Protein AF-A0A958P3H0-F1 (afdb_monomer)

pLDDT: mean 87.52, std 12.72, range [36.53, 98.62]

Structure (mmCIF, N/CA/C/O backbone):
data_AF-A0A958P3H0-F1
#
_entry.id   AF-A0A958P3H0-F1
#
loop_
_atom_site.group_PDB
_atom_site.id
_atom_site.type_symbol
_atom_site.label_atom_id
_atom_site.label_alt_id
_atom_site.label_comp_id
_atom_site.label_asym_id
_atom_site.label_entity_id
_atom_site.label_seq_id
_atom_site.pdbx_PDB_ins_code
_atom_site.Cartn_x
_atom_site.Cartn_y
_atom_site.Cartn_z
_atom_site.occupancy
_atom_site.B_iso_or_equiv
_atom_site.auth_seq_id
_atom_site.auth_comp_id
_atom_site.auth_asym_id
_atom_site.auth_atom_id
_atom_site.pdbx_PDB_model_num
ATOM 1 N N . MET A 1 1 ? 2.580 -14.001 -3.881 1.00 88.19 1 MET A N 1
ATOM 2 C CA . MET A 1 1 ? 1.870 -13.661 -2.630 1.00 88.19 1 MET A CA 1
ATOM 3 C C . MET A 1 1 ? 0.447 -13.291 -2.996 1.00 88.19 1 MET A C 1
ATOM 5 O O . MET A 1 1 ? 0.264 -12.502 -3.910 1.00 88.19 1 MET A O 1
ATOM 9 N N . LYS A 1 2 ? -0.550 -13.877 -2.349 1.00 92.50 2 LYS A N 1
ATOM 10 C CA . LYS A 1 2 ? -1.953 -13.501 -2.527 1.00 92.50 2 LYS A CA 1
ATOM 11 C C . LYS A 1 2 ? -2.566 -13.400 -1.139 1.00 92.50 2 LYS A C 1
ATOM 13 O O . LYS A 1 2 ? -2.136 -14.134 -0.253 1.00 92.50 2 LYS A O 1
ATOM 18 N N . ILE A 1 3 ? -3.479 -12.463 -0.930 1.00 94.12 3 ILE A N 1
ATOM 19 C CA . ILE A 1 3 ? -4.113 -12.241 0.371 1.00 94.12 3 ILE A CA 1
ATOM 20 C C . ILE A 1 3 ? -5.615 -12.440 0.249 1.00 94.12 3 ILE A C 1
ATOM 22 O O . ILE A 1 3 ? -6.183 -12.242 -0.826 1.00 94.12 3 ILE A O 1
ATOM 26 N N . LYS A 1 4 ? -6.258 -12.793 1.358 1.00 93.31 4 LYS A N 1
ATOM 27 C CA . LYS A 1 4 ? -7.717 -12.800 1.429 1.00 93.31 4 LYS A CA 1
ATOM 28 C C . LYS A 1 4 ? -8.236 -11.371 1.576 1.00 93.31 4 LYS A C 1
ATOM 30 O O . LYS A 1 4 ? -7.663 -10.564 2.305 1.00 93.31 4 LYS A O 1
ATOM 35 N N . ILE A 1 5 ? -9.350 -11.077 0.909 1.00 92.62 5 ILE A N 1
ATOM 36 C CA . ILE A 1 5 ? -10.039 -9.787 1.009 1.00 92.62 5 ILE A CA 1
ATOM 37 C C . ILE A 1 5 ? -11.342 -10.004 1.794 1.00 92.62 5 ILE A C 1
ATOM 39 O O . ILE A 1 5 ? -12.283 -10.581 1.244 1.00 92.62 5 ILE A O 1
ATOM 43 N N . PRO A 1 6 ? -11.423 -9.579 3.068 1.00 91.19 6 PRO A N 1
ATOM 44 C CA . PRO A 1 6 ? -12.653 -9.661 3.843 1.00 91.19 6 PRO A CA 1
ATOM 45 C C . PRO A 1 6 ? -13.666 -8.605 3.381 1.00 91.19 6 PRO A C 1
ATOM 47 O O . PRO A 1 6 ? -13.314 -7.603 2.744 1.00 91.19 6 PRO A O 1
ATOM 50 N N . SER A 1 7 ? -14.934 -8.795 3.747 1.00 89.50 7 SER A N 1
ATOM 51 C CA . SER A 1 7 ? -15.941 -7.744 3.616 1.00 89.50 7 SER A CA 1
ATOM 52 C C . SER A 1 7 ? -15.665 -6.599 4.598 1.00 89.50 7 SER A C 1
ATOM 54 O O . SER A 1 7 ? -15.203 -6.808 5.719 1.00 89.50 7 SER A O 1
ATOM 56 N N . GLN A 1 8 ? -15.935 -5.364 4.170 1.00 87.38 8 GLN A N 1
ATOM 57 C CA . GLN A 1 8 ? -15.683 -4.149 4.947 1.00 87.38 8 GLN A CA 1
ATOM 58 C C . GLN A 1 8 ? -16.513 -4.102 6.232 1.00 87.38 8 GLN A C 1
ATOM 60 O O . GLN A 1 8 ? -16.038 -3.651 7.272 1.00 87.38 8 GLN A O 1
ATOM 65 N N . LEU A 1 9 ? -17.762 -4.553 6.151 1.00 83.31 9 LEU A N 1
ATOM 66 C CA . LEU A 1 9 ? -18.613 -4.795 7.303 1.00 83.31 9 LEU A CA 1
ATOM 67 C C . LEU A 1 9 ? -18.812 -6.301 7.394 1.00 83.31 9 LEU A C 1
ATOM 69 O O . LEU A 1 9 ? -19.401 -6.877 6.487 1.00 83.31 9 LEU A O 1
ATOM 73 N N . ASN A 1 10 ? -18.309 -6.902 8.468 1.00 82.25 10 ASN A N 1
ATOM 74 C CA . ASN A 1 10 ? -18.421 -8.330 8.737 1.00 82.25 10 ASN A CA 1
ATOM 75 C C . ASN A 1 10 ? -18.654 -8.562 10.235 1.00 82.25 10 ASN A C 1
ATOM 77 O O . ASN A 1 10 ? -17.771 -9.029 10.956 1.00 82.25 10 ASN A O 1
ATOM 81 N N . LYS A 1 11 ? -19.807 -8.123 10.746 1.00 82.62 11 LYS A N 1
ATOM 82 C CA . LYS A 1 11 ? -20.091 -8.198 12.186 1.00 82.62 11 LYS A CA 1
ATOM 83 C C . LYS A 1 11 ? -20.889 -9.448 12.503 1.00 82.62 11 LYS A C 1
ATOM 85 O O . LYS A 1 11 ? -21.995 -9.606 11.991 1.00 82.62 11 LYS A O 1
ATOM 90 N N . LYS A 1 12 ? -20.357 -10.291 13.385 1.00 83.81 12 LYS A N 1
ATOM 91 C CA . LYS A 1 12 ? -21.112 -11.395 13.977 1.00 83.81 12 LYS A CA 1
ATOM 92 C C . LYS A 1 12 ? -22.315 -10.849 14.746 1.00 83.81 12 LYS A C 1
ATOM 94 O O . LYS A 1 12 ? -22.192 -9.866 15.477 1.00 83.81 12 LYS A O 1
ATOM 99 N N . ILE A 1 13 ? -23.472 -11.470 14.553 1.00 79.44 13 ILE A N 1
ATOM 100 C CA . ILE A 1 13 ? -24.689 -11.143 15.293 1.00 79.44 13 ILE A CA 1
ATOM 101 C C . ILE A 1 13 ? -24.653 -11.917 16.610 1.00 79.44 13 ILE A C 1
ATOM 103 O O . ILE A 1 13 ? -24.743 -13.143 16.623 1.00 79.44 13 ILE A O 1
ATOM 107 N N . GLU A 1 14 ? -24.500 -11.196 17.719 1.00 72.31 14 GLU A N 1
ATOM 108 C CA . GLU A 1 14 ? -24.526 -11.763 19.066 1.00 72.31 14 GLU A CA 1
ATOM 109 C C . GLU A 1 14 ? -25.813 -11.325 19.779 1.00 72.31 14 GLU A C 1
ATOM 111 O O . GLU A 1 14 ? -26.004 -10.150 20.085 1.00 72.31 14 GLU A O 1
ATOM 116 N N . GLY A 1 15 ? -26.716 -12.278 20.033 1.00 61.41 15 GLY A N 1
ATOM 117 C CA . GLY A 1 15 ? -27.966 -12.048 20.764 1.00 61.41 15 GLY A CA 1
ATOM 118 C C . GLY A 1 15 ? -29.163 -11.581 19.919 1.00 61.41 15 GLY A C 1
ATOM 119 O O . GLY A 1 15 ? -29.069 -11.324 18.721 1.00 61.41 15 GLY A O 1
ATOM 120 N N . LEU A 1 16 ? -30.324 -11.495 20.578 1.00 54.25 16 LEU A N 1
ATOM 121 C CA . LEU A 1 16 ? -31.636 -11.226 19.965 1.00 54.25 16 LEU A CA 1
ATOM 122 C C . LEU A 1 16 ? -31.850 -9.759 19.536 1.00 54.25 16 LEU A C 1
ATOM 124 O O . LEU A 1 16 ? -32.670 -9.501 18.659 1.00 54.25 16 LEU A O 1
ATOM 128 N N . SER A 1 17 ? -31.129 -8.794 20.120 1.00 50.97 17 SER A N 1
ATOM 129 C CA . SER A 1 17 ? -31.381 -7.359 19.895 1.00 50.97 17 SER A CA 1
ATOM 130 C C . SER A 1 17 ? -30.939 -6.871 18.513 1.00 50.97 17 SER A C 1
ATOM 132 O O . SER A 1 17 ? -31.675 -6.142 17.858 1.00 50.97 17 SER A O 1
ATOM 134 N N . ILE A 1 18 ? -29.775 -7.318 18.024 1.00 54.69 18 ILE A N 1
ATOM 135 C CA . ILE A 1 18 ? -29.293 -6.986 16.672 1.00 54.69 18 ILE A CA 1
ATOM 136 C C . ILE A 1 18 ? -30.165 -7.672 15.613 1.00 54.69 18 ILE A C 1
ATOM 138 O O . ILE A 1 18 ? -30.414 -7.093 14.558 1.00 54.69 18 ILE A O 1
ATOM 142 N N . GLN A 1 19 ? -30.671 -8.880 15.896 1.00 56.38 19 GLN A N 1
ATOM 143 C CA . GLN A 1 19 ? -31.666 -9.518 15.034 1.00 56.38 19 GLN A CA 1
ATOM 144 C C . GLN A 1 19 ? -32.928 -8.660 14.930 1.00 56.38 19 GLN A C 1
ATOM 146 O O . GLN A 1 19 ? -33.380 -8.432 13.815 1.00 56.38 19 GLN A O 1
ATOM 151 N N . GLN A 1 20 ? -33.465 -8.140 16.038 1.00 52.22 20 GLN A N 1
ATOM 152 C CA . GLN A 1 20 ? -34.644 -7.267 15.999 1.00 52.22 20 GLN A CA 1
ATOM 153 C C . GLN A 1 20 ? -34.385 -5.975 15.218 1.00 52.22 20 GLN A C 1
ATOM 155 O O . GLN A 1 20 ? -35.104 -5.720 14.261 1.00 52.22 20 GLN A O 1
ATOM 160 N N . ASP A 1 21 ? -33.317 -5.226 15.509 1.00 57.50 21 ASP A N 1
ATOM 161 C CA . ASP A 1 21 ? -33.043 -3.958 14.811 1.00 57.50 21 ASP A CA 1
ATOM 162 C C . ASP A 1 21 ? -32.780 -4.139 13.306 1.00 57.50 21 ASP A C 1
ATOM 164 O O . ASP A 1 21 ? -33.197 -3.313 12.490 1.00 57.50 21 ASP A O 1
ATOM 168 N N . VAL A 1 22 ? -32.086 -5.210 12.905 1.00 59.50 22 VAL A N 1
ATOM 169 C CA . VAL A 1 22 ? -31.771 -5.458 11.489 1.00 59.50 22 VAL A CA 1
ATOM 170 C C . VAL A 1 22 ? -32.975 -6.040 10.747 1.00 59.50 22 VAL A C 1
ATOM 172 O O . VAL A 1 22 ? -33.224 -5.646 9.610 1.00 59.50 22 VAL A O 1
ATOM 175 N N . ILE A 1 23 ? -33.742 -6.942 11.371 1.00 60.84 23 ILE A N 1
ATOM 176 C CA . ILE A 1 23 ? -34.920 -7.566 10.751 1.00 60.84 23 ILE A CA 1
ATOM 177 C C . ILE A 1 23 ? -36.088 -6.576 10.678 1.00 60.84 23 ILE A C 1
ATOM 179 O O . ILE A 1 23 ? -36.715 -6.485 9.624 1.00 60.84 23 ILE A O 1
ATOM 183 N N . GLU A 1 24 ? -36.361 -5.804 11.734 1.00 55.62 24 GLU A N 1
ATOM 184 C CA . GLU A 1 24 ? -37.460 -4.822 11.762 1.00 55.62 24 GLU A CA 1
ATOM 185 C C . GLU A 1 24 ? -37.255 -3.685 10.752 1.00 55.62 24 GLU A C 1
ATOM 187 O O . GLU A 1 24 ? -38.225 -3.184 10.187 1.00 55.62 24 GLU A O 1
ATOM 192 N N . ASN A 1 25 ? -35.999 -3.334 10.452 1.00 53.88 25 ASN A N 1
ATOM 193 C CA . ASN A 1 25 ? -35.656 -2.351 9.420 1.00 53.88 25 ASN A CA 1
ATOM 194 C C . ASN A 1 25 ? -35.371 -2.976 8.041 1.00 53.88 25 ASN A C 1
ATOM 196 O O . ASN A 1 25 ? -35.034 -2.259 7.094 1.00 53.88 25 ASN A O 1
ATOM 200 N N . SER A 1 26 ? -35.501 -4.299 7.900 1.00 58.56 26 SER A N 1
ATOM 201 C CA . SER A 1 26 ? -35.334 -4.982 6.616 1.00 58.56 26 SER A CA 1
ATOM 202 C C . SER A 1 26 ? -36.651 -5.029 5.841 1.00 58.56 26 SER A C 1
ATOM 204 O O . SER A 1 26 ? -37.715 -5.334 6.375 1.00 58.56 26 SER A O 1
ATOM 206 N N . THR A 1 27 ? -36.594 -4.751 4.541 1.00 56.75 27 THR A N 1
ATOM 207 C CA . THR A 1 27 ? -37.727 -4.952 3.630 1.00 56.75 27 THR A CA 1
ATOM 208 C C . THR A 1 27 ? -37.547 -6.274 2.890 1.00 56.75 27 THR A C 1
ATOM 210 O O . THR A 1 27 ? -36.540 -6.484 2.213 1.00 56.75 27 THR A O 1
ATOM 213 N N . LYS A 1 28 ? -38.531 -7.182 2.984 1.00 52.81 28 LYS A N 1
ATOM 214 C CA . LYS A 1 28 ? -38.620 -8.328 2.066 1.00 52.81 28 LYS A CA 1
ATOM 215 C C . LYS A 1 28 ? -38.892 -7.778 0.667 1.00 52.81 28 LYS A C 1
ATOM 217 O O . LYS A 1 28 ? -39.878 -7.079 0.458 1.00 52.81 28 LYS A O 1
ATOM 222 N N . GLY A 1 29 ? -37.968 -8.031 -0.257 1.00 51.25 29 GLY A N 1
ATOM 223 C CA . GLY A 1 29 ? -37.960 -7.427 -1.584 1.00 51.25 29 GLY A CA 1
ATOM 224 C C . GLY A 1 29 ? -39.157 -7.835 -2.440 1.00 51.25 29 GLY A C 1
ATOM 225 O O . GLY A 1 29 ? -39.087 -8.822 -3.163 1.00 51.25 29 GLY A O 1
ATOM 226 N N . GLU A 1 30 ? -40.214 -7.029 -2.425 1.00 43.84 30 GLU A N 1
ATOM 227 C CA . GLU A 1 30 ? -41.227 -7.005 -3.478 1.00 43.84 30 GLU A CA 1
ATOM 228 C C . GLU A 1 30 ? -41.027 -5.753 -4.345 1.00 43.84 30 GLU A C 1
ATOM 230 O O . GLU A 1 30 ? -41.330 -4.630 -3.955 1.00 43.84 30 GLU A O 1
ATOM 235 N N . SER A 1 31 ? -40.507 -5.954 -5.560 1.00 45.84 31 SER A N 1
ATOM 236 C CA . SER A 1 31 ? -40.596 -5.049 -6.727 1.00 45.84 31 SER A CA 1
ATOM 237 C C . SER A 1 31 ? -40.075 -3.598 -6.640 1.00 45.84 31 SER A C 1
ATOM 239 O O . SER A 1 31 ? -40.202 -2.856 -7.614 1.00 45.84 31 SER A O 1
ATOM 241 N N . ALA A 1 32 ? -39.436 -3.164 -5.553 1.00 51.09 32 ALA A N 1
ATOM 242 C CA . ALA A 1 32 ? -38.808 -1.841 -5.500 1.00 51.09 32 ALA A CA 1
ATOM 243 C C . ALA A 1 32 ? -37.433 -1.829 -6.199 1.00 51.09 32 ALA A C 1
ATOM 245 O O . ALA A 1 32 ? -36.699 -2.819 -6.172 1.00 51.09 32 ALA A O 1
ATOM 246 N N . LYS A 1 33 ? -37.049 -0.691 -6.806 1.00 59.09 33 LYS A N 1
ATOM 247 C CA . LYS A 1 33 ? -35.693 -0.457 -7.343 1.00 59.09 33 LYS A CA 1
ATOM 248 C C . LYS A 1 33 ? -34.656 -0.761 -6.255 1.00 59.09 33 LYS A C 1
ATOM 250 O O . LYS A 1 33 ? -34.434 0.055 -5.368 1.00 59.09 33 LYS A O 1
ATOM 255 N N . ILE A 1 34 ? -34.021 -1.930 -6.341 1.00 64.62 34 ILE A N 1
ATOM 256 C CA . ILE A 1 34 ? -32.967 -2.348 -5.409 1.00 64.62 34 ILE A CA 1
ATOM 257 C C . ILE A 1 34 ? -31.831 -1.317 -5.471 1.00 64.62 34 ILE A C 1
ATOM 259 O O . ILE A 1 34 ? -31.260 -1.112 -6.549 1.00 64.62 34 ILE A O 1
ATOM 263 N N . SER A 1 35 ? -31.555 -0.67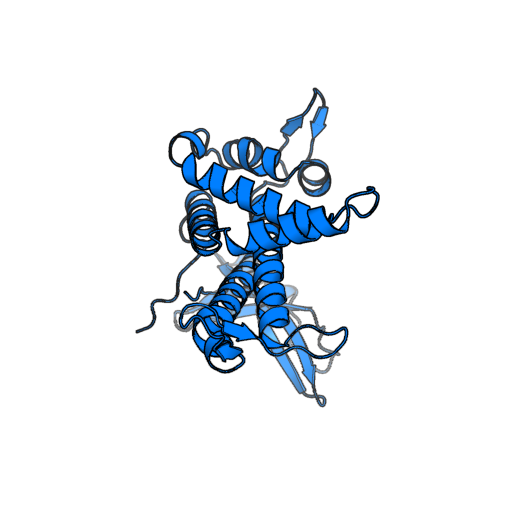0 -4.333 1.00 70.06 35 SER A N 1
ATOM 264 C CA . SER A 1 35 ? -30.432 0.254 -4.125 1.00 70.06 35 SER A CA 1
ATOM 265 C C . SER A 1 35 ? -29.103 -0.405 -4.506 1.00 70.06 35 SER A C 1
ATOM 267 O O . SER A 1 35 ? -28.939 -1.613 -4.354 1.00 70.06 35 SER A O 1
ATOM 269 N N . SER A 1 36 ? -28.136 0.382 -4.980 1.00 77.44 36 SER A N 1
ATOM 270 C CA . SER A 1 36 ? -26.778 -0.110 -5.240 1.00 77.44 36 SER A CA 1
ATOM 271 C C . SER A 1 36 ? -25.979 -0.379 -3.964 1.00 77.44 36 SER A C 1
ATOM 273 O O . SER A 1 36 ? -24.996 -1.105 -4.026 1.00 77.44 36 SER A O 1
ATOM 275 N N . ASN A 1 37 ? -26.400 0.174 -2.823 1.00 82.31 37 ASN A N 1
ATOM 276 C CA . ASN A 1 37 ? -25.810 -0.049 -1.506 1.00 82.31 37 ASN A CA 1
ATOM 277 C C . ASN A 1 37 ? -26.849 -0.706 -0.592 1.00 82.31 37 ASN A C 1
ATOM 279 O O . ASN A 1 37 ? -27.932 -0.145 -0.389 1.00 82.31 37 ASN A O 1
ATOM 283 N N . LEU A 1 38 ? -26.527 -1.893 -0.080 1.00 83.81 38 LEU A N 1
ATOM 284 C CA . LEU A 1 38 ? -27.427 -2.733 0.704 1.00 83.81 38 LEU A CA 1
ATOM 285 C C . LEU A 1 38 ? -26.745 -3.156 2.009 1.00 83.81 38 LEU A C 1
ATOM 287 O O . LEU A 1 38 ? -25.532 -3.349 2.053 1.00 83.81 38 LEU A O 1
ATOM 291 N N . ILE A 1 39 ? -27.537 -3.354 3.058 1.00 84.06 39 ILE A N 1
ATOM 292 C CA . ILE A 1 39 ? -27.111 -4.030 4.287 1.00 84.06 39 ILE A CA 1
ATOM 293 C C . ILE A 1 39 ? -27.932 -5.311 4.385 1.00 84.06 39 ILE A C 1
ATOM 295 O O . ILE A 1 39 ? -29.149 -5.275 4.206 1.00 84.06 39 ILE A O 1
ATOM 299 N N . GLY A 1 40 ? -27.272 -6.438 4.627 1.00 81.88 40 GLY A N 1
ATOM 300 C CA . GLY A 1 40 ? -27.925 -7.740 4.698 1.00 81.88 40 GLY A CA 1
ATOM 301 C C . GLY A 1 40 ? -27.314 -8.637 5.763 1.00 81.88 40 GLY A C 1
ATOM 302 O O . GLY A 1 40 ? -26.165 -8.453 6.167 1.00 81.88 40 GLY A O 1
ATOM 303 N N . VAL A 1 41 ? -28.098 -9.618 6.202 1.00 83.88 41 VAL A N 1
ATOM 304 C CA . VAL A 1 41 ? -27.640 -10.695 7.080 1.00 83.88 41 VAL A CA 1
ATOM 305 C C . VAL A 1 41 ? -27.337 -11.916 6.225 1.00 83.88 41 VAL A C 1
ATOM 307 O O . VAL A 1 41 ? -28.175 -12.337 5.429 1.00 83.88 41 VAL A O 1
ATOM 310 N N . THR A 1 42 ? -26.147 -12.482 6.383 1.00 83.88 42 THR A N 1
ATOM 311 C CA . THR A 1 42 ? -25.770 -13.768 5.786 1.00 83.88 42 THR A CA 1
ATOM 312 C C . THR A 1 42 ? -25.692 -14.823 6.862 1.00 83.88 42 THR A C 1
ATOM 314 O O . THR A 1 42 ? -25.130 -14.569 7.925 1.00 83.88 42 THR A O 1
ATOM 317 N N . GLU A 1 43 ? -26.208 -16.007 6.560 1.00 84.81 43 GLU A N 1
ATOM 318 C CA . GLU A 1 43 ? -26.066 -17.196 7.391 1.00 84.81 43 GLU A CA 1
ATOM 319 C C . GLU A 1 43 ? -25.055 -18.139 6.736 1.00 84.81 43 GLU A C 1
ATOM 321 O O . GLU A 1 43 ? -25.177 -18.478 5.555 1.00 84.81 43 GLU A O 1
ATOM 326 N N . HIS A 1 44 ? -24.018 -18.501 7.484 1.00 83.06 44 HIS A N 1
ATOM 327 C CA . HIS A 1 44 ? -22.990 -19.439 7.050 1.00 83.06 44 HIS A CA 1
ATOM 328 C C . HIS A 1 44 ? -23.401 -20.885 7.371 1.00 83.06 44 HIS A C 1
ATOM 330 O O . HIS A 1 44 ? -24.374 -21.133 8.076 1.00 83.06 44 HIS A O 1
ATOM 336 N N . GLN A 1 45 ? -22.679 -21.866 6.818 1.00 81.44 45 GLN A N 1
ATOM 337 C CA . GLN A 1 45 ? -23.038 -23.292 6.918 1.00 81.44 45 GLN A CA 1
ATOM 338 C C . GLN A 1 45 ? -23.087 -23.831 8.358 1.00 81.44 45 GLN A C 1
ATOM 340 O O . GLN A 1 45 ? -23.749 -24.831 8.616 1.00 81.44 45 GLN A O 1
ATOM 345 N N . ASP A 1 46 ? -22.390 -23.181 9.283 1.00 85.06 46 ASP A N 1
ATOM 346 C CA . ASP A 1 46 ? -22.366 -23.477 10.717 1.00 85.06 46 ASP A CA 1
ATOM 347 C C . ASP A 1 46 ? -23.480 -22.762 11.508 1.00 85.06 46 ASP A C 1
ATOM 349 O O . ASP A 1 46 ? -23.533 -22.866 12.734 1.00 85.06 46 ASP A O 1
ATOM 353 N N . GLY A 1 47 ? -24.373 -22.044 10.820 1.00 81.25 47 GLY A N 1
ATOM 354 C CA . GLY A 1 47 ? -25.420 -21.224 11.420 1.00 81.25 47 GLY A CA 1
ATOM 355 C C . GLY A 1 47 ? -24.928 -19.863 11.921 1.00 81.25 47 GLY A C 1
ATOM 356 O O . GLY A 1 47 ? -25.709 -19.129 12.529 1.00 81.25 47 GLY A O 1
ATOM 357 N N . GLU A 1 48 ? -23.659 -19.488 11.692 1.00 84.94 48 GLU A N 1
ATOM 358 C CA . GLU A 1 48 ? -23.174 -18.158 12.064 1.00 84.94 48 GLU A CA 1
ATOM 359 C C . GLU A 1 48 ? -23.865 -17.092 11.206 1.00 84.94 48 GLU A C 1
ATOM 361 O O . GLU A 1 48 ? -23.764 -17.089 9.978 1.00 84.94 48 GLU A O 1
ATOM 366 N N . GLN A 1 49 ? -24.540 -16.150 11.866 1.00 85.00 49 GLN A N 1
ATOM 367 C CA . GLN A 1 49 ? -25.166 -15.011 11.207 1.00 85.00 49 GLN A CA 1
ATOM 368 C C . GLN A 1 49 ? -24.292 -13.765 11.310 1.00 85.00 49 GLN A C 1
ATOM 370 O O . GLN A 1 49 ? -23.790 -13.415 12.384 1.00 85.00 49 GLN A O 1
ATOM 375 N N . ARG A 1 50 ? -24.119 -13.074 10.180 1.00 85.94 50 ARG A N 1
ATOM 376 C CA . ARG A 1 50 ? -23.253 -11.896 10.075 1.00 85.94 50 ARG A CA 1
ATOM 377 C C . ARG A 1 50 ? -23.926 -10.772 9.307 1.00 85.94 50 ARG A C 1
ATOM 379 O O . ARG A 1 50 ? -24.553 -11.009 8.278 1.00 85.94 50 ARG A O 1
ATOM 386 N N . VAL A 1 51 ? -23.762 -9.544 9.789 1.00 86.75 51 VAL A N 1
ATOM 387 C CA . VAL A 1 51 ? -24.173 -8.334 9.072 1.00 86.75 51 VAL A CA 1
ATOM 388 C C . VAL A 1 51 ? -23.076 -7.947 8.095 1.00 86.75 51 VAL A C 1
ATOM 390 O O . VAL A 1 51 ? -21.931 -7.719 8.496 1.00 86.75 51 VAL A O 1
ATOM 393 N N . ASN A 1 52 ? -23.463 -7.826 6.829 1.00 87.50 52 ASN A N 1
ATOM 394 C CA . ASN A 1 52 ? -22.604 -7.434 5.730 1.00 87.50 52 ASN A CA 1
ATOM 395 C C . ASN A 1 52 ? -23.178 -6.233 4.981 1.00 87.50 52 ASN A C 1
ATOM 397 O O . ASN A 1 52 ? -24.392 -6.069 4.844 1.00 87.50 52 ASN A O 1
ATOM 401 N N . GLN A 1 53 ? -22.278 -5.403 4.466 1.00 88.44 53 GLN A N 1
ATOM 402 C CA . GLN A 1 53 ? -22.611 -4.405 3.459 1.00 88.44 53 GLN A CA 1
ATOM 403 C C . GLN A 1 53 ? -22.400 -5.026 2.079 1.00 88.44 53 GLN A C 1
ATOM 405 O O . GLN A 1 53 ? -21.379 -5.674 1.855 1.00 88.44 53 GLN A O 1
ATOM 410 N N . PHE A 1 54 ? -23.327 -4.808 1.153 1.00 88.94 54 PHE A N 1
ATOM 411 C CA . PHE A 1 54 ? -23.255 -5.296 -0.220 1.00 88.94 54 PHE A CA 1
ATOM 412 C C . PHE A 1 54 ? -23.322 -4.142 -1.207 1.00 88.94 54 PHE A C 1
ATOM 414 O O . PHE A 1 54 ? -24.035 -3.159 -0.985 1.00 88.94 54 PHE A O 1
ATOM 421 N N . LEU A 1 55 ? -22.626 -4.309 -2.328 1.00 89.38 55 LEU A N 1
ATOM 422 C CA . LEU A 1 55 ? -22.786 -3.460 -3.498 1.00 89.38 55 LEU A CA 1
ATOM 423 C C . LEU A 1 55 ? -23.384 -4.255 -4.653 1.00 89.38 55 LEU A C 1
ATOM 425 O O . LEU A 1 55 ? -23.020 -5.411 -4.877 1.00 89.38 55 LEU A O 1
ATOM 429 N N . ALA A 1 56 ? -24.282 -3.607 -5.390 1.00 88.50 56 ALA A N 1
ATOM 430 C CA . ALA A 1 56 ? -24.840 -4.126 -6.628 1.00 88.50 56 ALA A CA 1
ATOM 431 C C . ALA A 1 56 ? -24.229 -3.405 -7.836 1.00 88.50 56 ALA A C 1
ATOM 433 O O . ALA A 1 56 ? -24.225 -2.173 -7.891 1.00 88.50 56 ALA A O 1
ATOM 434 N N . VAL A 1 57 ? -23.768 -4.175 -8.819 1.00 89.06 57 VAL A N 1
ATOM 435 C CA . VAL A 1 57 ? -23.351 -3.690 -10.141 1.00 89.06 57 VAL A CA 1
ATOM 436 C C . VAL A 1 57 ? -24.331 -4.230 -11.175 1.00 89.06 57 VAL A C 1
ATOM 438 O O . VAL A 1 57 ? -24.669 -5.411 -11.149 1.00 89.06 57 VAL A O 1
ATOM 441 N N . GLU A 1 58 ? -24.810 -3.373 -12.071 1.00 90.94 58 GLU A N 1
ATOM 442 C CA . GLU A 1 58 ? -25.738 -3.759 -13.136 1.00 90.94 58 GLU A CA 1
ATOM 443 C C . GLU A 1 58 ? -24.997 -3.843 -14.473 1.00 90.94 58 GLU A C 1
ATOM 445 O O . GLU A 1 58 ? -24.316 -2.895 -14.860 1.00 90.94 58 GLU A O 1
ATOM 450 N N . ASN A 1 59 ? -25.134 -4.972 -15.171 1.00 91.44 59 ASN A N 1
ATOM 451 C CA . ASN A 1 59 ? -24.680 -5.139 -16.550 1.00 91.44 59 ASN A CA 1
ATOM 452 C C . ASN A 1 59 ? -25.752 -5.886 -17.349 1.00 91.44 59 ASN A C 1
ATOM 454 O O . ASN A 1 59 ? -26.244 -6.915 -16.889 1.00 91.44 59 ASN A O 1
ATOM 458 N N . ASP A 1 60 ? -26.119 -5.365 -18.521 1.00 92.88 60 ASP A N 1
ATOM 459 C CA . ASP A 1 60 ? -27.160 -5.935 -19.392 1.00 92.88 60 ASP A CA 1
ATOM 460 C C . ASP A 1 60 ? -28.476 -6.251 -18.650 1.00 92.88 60 ASP A C 1
ATOM 462 O O . ASP A 1 60 ? -29.070 -7.315 -18.808 1.00 92.88 60 ASP A O 1
ATOM 466 N N . SER A 1 61 ? -28.915 -5.326 -17.784 1.00 88.19 61 SER A N 1
ATOM 467 C CA . SER A 1 61 ? -30.103 -5.461 -16.917 1.00 88.19 61 SER A CA 1
ATOM 468 C C . SER A 1 61 ? -30.045 -6.594 -15.877 1.00 88.19 61 SER A C 1
ATOM 470 O O . SER A 1 61 ? -31.039 -6.859 -15.197 1.00 88.19 61 SER A O 1
ATOM 472 N N . ILE A 1 62 ? -28.887 -7.236 -15.696 1.00 87.69 62 ILE A N 1
ATOM 473 C CA . ILE A 1 62 ? -28.627 -8.214 -14.635 1.00 87.69 62 ILE A CA 1
ATOM 474 C C . ILE A 1 62 ? -27.878 -7.516 -13.496 1.00 87.69 62 ILE A C 1
ATOM 476 O O . ILE A 1 62 ? -26.835 -6.897 -13.712 1.00 87.69 62 ILE A O 1
ATOM 480 N N . LYS A 1 63 ? -28.395 -7.631 -12.266 1.00 87.88 63 LYS A N 1
ATOM 481 C CA . LYS A 1 63 ? -27.733 -7.121 -11.056 1.00 87.88 63 LYS A CA 1
ATOM 482 C C . LYS A 1 63 ? -26.871 -8.202 -10.409 1.00 87.88 63 LYS A C 1
ATOM 484 O O . LYS A 1 63 ? -27.383 -9.228 -9.971 1.00 87.88 63 LYS A O 1
ATOM 489 N N . TYR A 1 64 ? -25.580 -7.923 -10.293 1.00 88.94 64 TYR A N 1
ATOM 490 C CA . TYR A 1 64 ? -24.591 -8.727 -9.584 1.00 88.94 64 TYR A CA 1
ATOM 491 C C . TYR A 1 64 ? -24.356 -8.104 -8.213 1.00 88.94 64 TYR A C 1
ATOM 493 O O . TYR A 1 64 ? -23.978 -6.938 -8.127 1.00 88.94 64 TYR A O 1
ATOM 501 N N . ILE A 1 65 ? -24.604 -8.858 -7.145 1.00 89.38 65 ILE A N 1
ATOM 502 C CA . ILE A 1 65 ? -24.504 -8.369 -5.767 1.00 89.38 65 ILE A CA 1
ATOM 503 C C . ILE A 1 65 ? -23.400 -9.145 -5.059 1.00 89.38 65 ILE A C 1
ATOM 505 O O . ILE A 1 65 ? -23.398 -10.374 -5.077 1.00 89.38 65 ILE A O 1
ATOM 509 N N . SER A 1 66 ? -22.477 -8.431 -4.422 1.00 90.75 66 SER A N 1
ATOM 510 C CA . SER A 1 66 ? -21.418 -9.028 -3.608 1.00 90.75 66 SER A CA 1
ATOM 511 C C . SER A 1 66 ? -21.178 -8.201 -2.355 1.00 90.75 66 SER A C 1
ATOM 513 O O . SER A 1 66 ? -21.482 -7.005 -2.320 1.00 90.75 66 SER A O 1
ATOM 515 N N . ALA A 1 67 ? -20.629 -8.840 -1.321 1.00 91.12 67 ALA A N 1
ATOM 516 C CA . ALA A 1 67 ? -20.186 -8.136 -0.130 1.00 91.12 67 ALA A CA 1
ATOM 517 C C . ALA A 1 67 ? -19.141 -7.078 -0.518 1.00 91.12 67 ALA A C 1
ATOM 519 O O . ALA A 1 67 ? -18.267 -7.327 -1.354 1.00 91.12 67 ALA A O 1
ATOM 520 N N . PHE A 1 68 ? -19.260 -5.889 0.066 1.00 90.75 68 PHE A N 1
ATOM 521 C CA . PHE A 1 68 ? -18.370 -4.772 -0.202 1.00 90.75 68 PHE A CA 1
ATOM 522 C C . PHE A 1 68 ? -16.981 -5.098 0.359 1.00 90.75 68 PHE A C 1
ATOM 524 O O . PHE A 1 68 ? -16.881 -5.330 1.566 1.00 90.75 68 PHE A O 1
ATOM 531 N N . PRO A 1 69 ? -15.920 -5.157 -0.464 1.00 93.69 69 PRO A N 1
ATOM 532 C CA . PRO A 1 69 ? -14.592 -5.517 0.018 1.00 93.69 69 PRO A CA 1
ATOM 533 C C . PRO A 1 69 ? -14.019 -4.434 0.931 1.00 93.69 69 PRO A C 1
ATOM 535 O O . PRO A 1 69 ? -14.281 -3.244 0.746 1.00 93.69 69 PRO A O 1
ATOM 538 N N . SER A 1 70 ? -13.189 -4.839 1.891 1.00 94.38 70 SER A N 1
ATOM 539 C CA . SER A 1 70 ? -12.430 -3.894 2.708 1.00 94.38 70 SER A CA 1
ATOM 540 C C . SER A 1 70 ? -11.492 -3.047 1.832 1.00 94.38 70 SER A C 1
ATOM 542 O O . SER A 1 70 ? -10.624 -3.622 1.170 1.00 94.38 70 SER A O 1
ATOM 544 N N . PRO A 1 71 ? -11.597 -1.699 1.830 1.00 95.25 71 PRO A N 1
ATOM 545 C CA . PRO A 1 71 ? -10.751 -0.846 0.993 1.00 95.25 71 PRO A CA 1
ATOM 546 C C . PRO A 1 71 ? -9.257 -0.999 1.286 1.00 95.25 71 PRO A C 1
ATOM 548 O O . PRO A 1 71 ? -8.450 -0.997 0.361 1.00 95.25 71 PRO A O 1
ATOM 551 N N . THR A 1 72 ? -8.894 -1.197 2.557 1.00 97.38 72 THR A N 1
ATOM 552 C CA . THR A 1 72 ? -7.515 -1.479 2.979 1.00 97.38 72 THR A CA 1
ATOM 553 C C . THR A 1 72 ? -6.976 -2.713 2.258 1.00 97.38 72 THR A C 1
ATOM 555 O O . THR A 1 72 ? -5.975 -2.645 1.552 1.00 97.38 72 THR A O 1
ATOM 558 N N . HIS A 1 73 ? -7.693 -3.833 2.349 1.00 97.62 73 HIS A N 1
ATOM 559 C CA . HIS A 1 73 ? -7.286 -5.094 1.729 1.00 97.62 73 HIS A CA 1
ATOM 560 C C . HIS A 1 73 ? -7.323 -5.037 0.204 1.00 97.62 73 HIS A C 1
ATOM 562 O O . HIS A 1 73 ? -6.445 -5.594 -0.450 1.00 97.62 73 HIS A O 1
ATOM 568 N N . LEU A 1 74 ? -8.306 -4.338 -0.370 1.00 97.12 74 LEU A N 1
ATOM 569 C CA . LEU A 1 74 ? -8.396 -4.126 -1.810 1.00 97.12 74 LEU A CA 1
ATOM 570 C C . LEU A 1 74 ? -7.145 -3.410 -2.337 1.00 97.12 74 LEU A C 1
ATOM 572 O O . LEU A 1 74 ? -6.546 -3.853 -3.318 1.00 97.12 74 LEU A O 1
ATOM 576 N N . TYR A 1 75 ? -6.719 -2.330 -1.678 1.00 98.44 75 TYR A N 1
ATOM 577 C CA . TYR A 1 75 ? -5.536 -1.572 -2.088 1.00 98.44 75 TYR A CA 1
ATOM 578 C C . TYR A 1 75 ? -4.241 -2.346 -1.840 1.00 98.44 75 TYR A C 1
ATOM 580 O O . TYR A 1 75 ? -3.367 -2.342 -2.706 1.00 98.44 75 TYR A O 1
ATOM 588 N N . LEU A 1 76 ? -4.136 -3.079 -0.729 1.00 98.44 76 LEU A N 1
ATOM 589 C CA . LEU A 1 76 ? -2.999 -3.966 -0.487 1.00 98.44 76 LEU A CA 1
ATOM 590 C C . LEU A 1 76 ? -2.898 -5.077 -1.546 1.00 98.44 76 LEU A C 1
ATOM 592 O O . LEU A 1 76 ? -1.817 -5.290 -2.093 1.00 98.44 76 LEU A O 1
ATOM 596 N N . SER A 1 77 ? -4.007 -5.746 -1.885 1.00 98.06 77 SER A N 1
ATOM 597 C CA . SER A 1 77 ? -4.027 -6.785 -2.930 1.00 98.06 77 SER A CA 1
ATOM 598 C C . SER A 1 77 ? -3.606 -6.206 -4.275 1.00 98.06 77 SER A C 1
ATOM 600 O O . SER A 1 77 ? -2.702 -6.734 -4.920 1.00 98.06 77 SER A O 1
ATOM 602 N N . THR A 1 78 ? -4.166 -5.049 -4.640 1.00 98.31 78 THR A N 1
ATOM 603 C CA . THR A 1 78 ? -3.808 -4.333 -5.873 1.00 98.31 78 THR A CA 1
ATOM 604 C C . THR A 1 78 ? -2.314 -3.994 -5.901 1.00 98.31 78 THR A C 1
ATOM 606 O O . THR A 1 78 ? -1.653 -4.159 -6.927 1.00 98.31 78 THR A O 1
ATOM 609 N N . ALA A 1 79 ? -1.745 -3.555 -4.773 1.00 98.50 79 ALA A N 1
ATOM 610 C CA . ALA A 1 79 ? -0.316 -3.281 -4.675 1.00 98.50 79 ALA A CA 1
ATOM 611 C C . ALA A 1 79 ? 0.528 -4.540 -4.926 1.00 98.50 79 ALA A C 1
ATOM 613 O O . ALA A 1 79 ? 1.473 -4.498 -5.718 1.00 98.50 79 ALA A O 1
ATOM 614 N N . ILE A 1 80 ? 0.171 -5.663 -4.301 1.00 98.38 80 ILE A N 1
ATOM 615 C CA . ILE A 1 80 ? 0.872 -6.945 -4.449 1.00 98.38 80 ILE A CA 1
ATOM 616 C C . ILE A 1 80 ? 0.784 -7.465 -5.891 1.00 98.38 80 ILE A C 1
ATOM 618 O O . ILE A 1 80 ? 1.792 -7.900 -6.454 1.00 98.38 80 ILE A O 1
ATOM 622 N N . GLU A 1 81 ? -0.399 -7.406 -6.501 1.00 98.06 81 GLU A N 1
ATOM 623 C CA . GLU A 1 81 ? -0.639 -7.831 -7.883 1.00 98.06 81 GLU A CA 1
ATOM 624 C C . GLU A 1 81 ? 0.196 -7.008 -8.868 1.00 98.06 81 GLU A C 1
ATOM 626 O O . GLU A 1 81 ? 0.895 -7.561 -9.716 1.00 98.06 81 GLU A O 1
ATOM 631 N N . LEU A 1 82 ? 0.205 -5.682 -8.723 1.00 98.25 82 LEU A N 1
ATOM 632 C CA . LEU A 1 82 ? 0.981 -4.802 -9.595 1.00 98.25 82 LEU A CA 1
ATOM 633 C C . LEU A 1 82 ? 2.492 -4.940 -9.386 1.00 98.25 82 LEU A C 1
ATOM 635 O O . LEU A 1 82 ? 3.253 -4.862 -10.352 1.00 98.25 82 LEU A O 1
ATOM 639 N N . TYR A 1 83 ? 2.940 -5.213 -8.159 1.00 98.06 83 TYR A N 1
ATOM 640 C CA . TYR A 1 83 ? 4.330 -5.594 -7.913 1.00 98.06 83 TYR A CA 1
ATOM 641 C C . TYR A 1 83 ? 4.686 -6.864 -8.701 1.00 98.06 83 TYR A C 1
ATOM 643 O O . TYR A 1 83 ? 5.669 -6.867 -9.444 1.00 98.06 83 TYR A O 1
ATOM 651 N N . GLN A 1 84 ? 3.851 -7.905 -8.636 1.00 96.69 84 GLN A N 1
ATOM 652 C CA . GLN A 1 84 ? 4.070 -9.148 -9.385 1.00 96.69 84 GLN A CA 1
ATOM 653 C C . GLN A 1 84 ? 4.060 -8.934 -10.897 1.00 96.69 84 GLN A C 1
ATOM 655 O O . GLN A 1 84 ? 4.911 -9.489 -11.590 1.00 96.69 84 GLN A O 1
ATOM 660 N N . VAL A 1 85 ? 3.151 -8.099 -11.409 1.00 96.12 85 VAL A N 1
ATOM 661 C CA . VAL A 1 85 ? 3.146 -7.698 -12.821 1.00 96.12 85 VAL A CA 1
ATOM 662 C C . VAL A 1 85 ? 4.472 -7.030 -13.179 1.00 96.12 85 VAL A C 1
ATOM 664 O O . VAL A 1 85 ? 5.086 -7.415 -14.173 1.00 96.12 85 VAL A O 1
ATOM 667 N N . SER A 1 86 ? 4.958 -6.084 -12.369 1.00 96.69 86 SER A N 1
ATOM 668 C CA . SER A 1 86 ? 6.226 -5.395 -12.638 1.00 96.69 86 SER A CA 1
ATOM 669 C C . SER A 1 86 ? 7.415 -6.366 -12.673 1.00 96.69 86 SER A C 1
ATOM 671 O O . SER A 1 86 ? 8.202 -6.353 -13.621 1.00 96.69 86 SER A O 1
ATOM 673 N N . GLU A 1 87 ? 7.499 -7.290 -11.717 1.00 95.75 87 GLU A N 1
ATOM 674 C CA . GLU A 1 87 ? 8.573 -8.281 -11.665 1.00 95.75 87 GLU A CA 1
ATOM 675 C C . GLU A 1 87 ? 8.478 -9.283 -12.815 1.00 95.75 87 GLU A C 1
ATOM 677 O O . GLU A 1 87 ? 9.490 -9.621 -13.426 1.00 95.75 87 GLU A O 1
ATOM 682 N N . HIS A 1 88 ? 7.267 -9.705 -13.182 1.00 93.69 88 HIS A N 1
ATOM 683 C CA . HIS A 1 88 ? 7.047 -10.545 -14.353 1.00 93.69 88 HIS A CA 1
ATOM 684 C C . HIS A 1 88 ? 7.503 -9.841 -15.640 1.00 93.69 88 HIS A C 1
ATOM 686 O O . HIS A 1 88 ? 8.205 -10.439 -16.456 1.00 93.69 88 HIS A O 1
ATOM 692 N N . ARG A 1 89 ? 7.173 -8.553 -15.819 1.00 91.75 89 ARG A N 1
ATOM 693 C CA . ARG A 1 89 ? 7.621 -7.771 -16.983 1.00 91.75 89 ARG A CA 1
ATOM 694 C C . ARG A 1 89 ? 9.145 -7.670 -17.040 1.00 91.75 89 ARG A C 1
ATOM 696 O O . ARG A 1 89 ?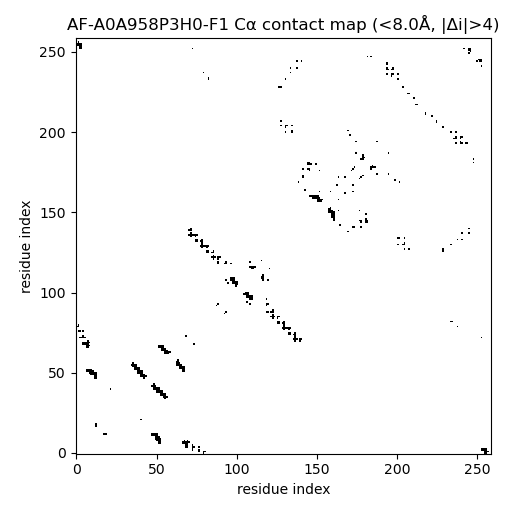 9.723 -7.964 -18.086 1.00 91.75 89 ARG A O 1
ATOM 703 N N . LYS A 1 90 ? 9.785 -7.330 -15.920 1.00 92.00 90 LYS A N 1
ATOM 704 C CA . LYS A 1 90 ? 11.245 -7.207 -15.817 1.00 92.00 90 LYS A CA 1
ATOM 705 C C . LYS A 1 90 ? 11.956 -8.532 -16.105 1.00 92.00 90 LYS A C 1
ATOM 707 O O . LYS A 1 90 ? 12.889 -8.568 -16.898 1.00 92.00 90 LYS A O 1
ATOM 712 N N . ASN A 1 91 ? 11.501 -9.620 -15.487 1.00 91.00 91 ASN A N 1
ATOM 713 C CA . ASN A 1 91 ? 12.217 -10.897 -15.504 1.00 91.00 91 ASN A CA 1
ATOM 714 C C . ASN A 1 91 ? 11.912 -11.748 -16.747 1.00 91.00 91 ASN A C 1
ATOM 716 O O . ASN A 1 91 ? 12.735 -12.575 -17.129 1.00 91.00 91 ASN A O 1
ATOM 720 N N . ILE A 1 92 ? 10.744 -11.568 -17.378 1.00 88.50 92 ILE A N 1
ATOM 721 C CA . ILE A 1 92 ? 10.301 -12.409 -18.502 1.00 88.50 92 ILE A CA 1
ATOM 722 C C . ILE A 1 92 ? 10.153 -11.612 -19.797 1.00 88.50 92 ILE A C 1
ATOM 724 O O . ILE A 1 92 ? 10.587 -12.082 -20.849 1.00 88.50 92 ILE A O 1
ATOM 728 N N . ASN A 1 93 ? 9.546 -10.424 -19.760 1.00 85.94 93 ASN A N 1
ATOM 729 C CA . ASN A 1 93 ? 9.204 -9.711 -20.993 1.00 85.94 93 ASN A CA 1
ATOM 730 C C . ASN A 1 93 ? 10.366 -8.892 -21.552 1.00 85.94 93 ASN A C 1
ATOM 732 O O . ASN A 1 93 ? 10.508 -8.829 -22.768 1.00 85.94 93 ASN A O 1
ATOM 736 N N . PHE A 1 94 ? 11.226 -8.313 -20.710 1.00 90.12 94 PHE A N 1
ATOM 737 C CA . PHE A 1 94 ? 12.355 -7.509 -21.200 1.00 90.12 94 PHE A CA 1
ATOM 738 C C . PHE A 1 94 ? 13.285 -8.311 -22.117 1.00 90.12 94 PHE A C 1
ATOM 740 O O . PHE A 1 94 ? 13.715 -7.807 -23.148 1.00 90.12 94 PHE A O 1
ATOM 747 N N . LEU A 1 95 ? 13.523 -9.587 -21.799 1.00 85.12 95 LEU A N 1
ATOM 748 C CA . LEU A 1 95 ? 14.333 -10.483 -22.630 1.00 85.12 95 LEU A CA 1
ATOM 749 C C . LEU A 1 95 ? 13.666 -10.857 -23.963 1.00 85.12 95 LEU A C 1
ATOM 751 O O . LEU A 1 95 ? 14.360 -11.241 -24.897 1.00 85.12 95 LEU A O 1
ATOM 755 N N . LYS A 1 96 ? 12.333 -10.774 -24.052 1.00 86.31 96 LYS A N 1
ATOM 756 C CA . LYS A 1 96 ? 11.564 -11.101 -25.266 1.00 86.31 96 LYS A CA 1
ATOM 757 C C . LYS A 1 96 ? 11.403 -9.909 -26.206 1.00 86.31 96 LYS A C 1
ATOM 759 O O . LYS A 1 96 ? 11.166 -10.110 -27.389 1.00 86.31 96 LYS A O 1
ATOM 764 N N . CYS A 1 97 ? 11.491 -8.697 -25.669 1.00 85.56 97 CYS A N 1
ATOM 765 C CA . CYS A 1 97 ? 11.184 -7.450 -26.371 1.00 85.56 97 CYS A CA 1
ATOM 766 C C . CYS A 1 97 ? 12.421 -6.571 -26.599 1.00 85.56 97 CYS A C 1
ATOM 768 O O . CYS A 1 97 ? 12.301 -5.375 -26.861 1.00 85.56 97 CYS A O 1
ATOM 770 N N . GLY A 1 98 ? 13.612 -7.135 -26.413 1.00 83.81 98 GLY A N 1
ATOM 771 C CA . GLY A 1 98 ? 14.862 -6.411 -26.548 1.00 83.81 98 GLY A CA 1
ATOM 772 C C . GLY A 1 98 ? 15.822 -7.096 -27.500 1.00 83.81 98 GLY A C 1
ATOM 773 O O . GLY A 1 98 ? 15.872 -8.322 -27.597 1.00 83.81 98 GLY A O 1
ATOM 774 N N . THR A 1 99 ? 16.623 -6.281 -28.169 1.00 84.56 99 THR A N 1
ATOM 775 C CA . THR A 1 99 ? 17.709 -6.737 -29.027 1.00 84.56 99 THR A CA 1
ATOM 776 C C . THR A 1 99 ? 19.011 -6.726 -28.229 1.00 84.56 99 THR A C 1
ATOM 778 O O . THR A 1 99 ? 19.330 -5.754 -27.536 1.00 84.56 99 THR A O 1
ATOM 781 N N . LYS A 1 100 ? 19.774 -7.823 -28.301 1.00 82.31 100 LYS A N 1
ATOM 782 C CA . LYS A 1 100 ? 21.116 -7.882 -27.708 1.00 82.31 100 LYS A CA 1
ATOM 783 C C . LYS A 1 100 ? 22.039 -6.904 -28.425 1.00 82.31 100 LYS A C 1
ATOM 785 O O . LYS A 1 100 ? 22.056 -6.848 -29.653 1.00 82.31 100 LYS A O 1
ATOM 790 N N . THR A 1 101 ? 22.806 -6.148 -27.653 1.00 83.12 101 THR A N 1
ATOM 791 C CA . THR A 1 101 ? 23.845 -5.275 -28.209 1.00 83.12 101 THR A CA 1
ATOM 792 C C . THR A 1 101 ? 25.137 -6.062 -28.470 1.00 83.12 101 THR A C 1
ATOM 794 O O . THR A 1 101 ? 25.167 -7.282 -28.330 1.00 83.12 101 THR A O 1
ATOM 797 N N . HIS A 1 102 ? 26.224 -5.375 -28.839 1.00 81.12 102 HIS A N 1
ATOM 798 C CA . HIS A 1 102 ? 27.555 -5.991 -28.939 1.00 81.12 102 HIS A CA 1
ATOM 799 C C . HIS A 1 102 ? 28.076 -6.545 -27.601 1.00 81.12 102 HIS A C 1
ATOM 801 O O . HIS A 1 102 ? 28.977 -7.380 -27.607 1.00 81.12 102 HIS A O 1
ATOM 807 N N . ASP A 1 103 ? 27.526 -6.088 -26.473 1.00 85.69 103 ASP A N 1
ATOM 808 C CA . ASP A 1 103 ? 27.733 -6.691 -25.159 1.00 85.69 103 ASP A CA 1
ATOM 809 C C . ASP A 1 103 ? 26.540 -7.597 -24.823 1.00 85.69 103 ASP A C 1
ATOM 811 O O . ASP A 1 103 ? 25.404 -7.128 -24.704 1.00 85.69 103 ASP A O 1
ATOM 815 N N . ASP A 1 104 ? 26.806 -8.890 -24.619 1.00 81.88 104 ASP A N 1
ATOM 816 C CA . ASP A 1 104 ? 25.803 -9.900 -24.257 1.00 81.88 104 ASP A CA 1
ATOM 817 C C . ASP A 1 104 ? 25.088 -9.610 -22.926 1.00 81.88 104 ASP A C 1
ATOM 819 O O . ASP A 1 104 ? 24.048 -10.211 -22.637 1.00 81.88 104 ASP A O 1
ATOM 823 N N . LYS A 1 105 ? 25.630 -8.699 -22.108 1.00 85.44 105 LYS A N 1
ATOM 824 C CA . LYS A 1 105 ? 25.036 -8.250 -20.841 1.00 85.44 105 LYS A CA 1
ATOM 825 C C . LYS A 1 105 ? 24.114 -7.044 -20.995 1.00 85.44 105 LYS A C 1
ATOM 827 O O . LYS A 1 105 ? 23.470 -6.661 -20.020 1.00 85.44 105 LYS A O 1
ATOM 832 N N . ILE A 1 106 ? 24.038 -6.447 -22.184 1.00 85.38 106 ILE A N 1
ATOM 833 C CA . ILE A 1 106 ? 23.210 -5.272 -22.450 1.00 85.38 106 ILE A CA 1
ATOM 834 C C . ILE A 1 106 ? 22.146 -5.639 -23.483 1.00 85.38 106 ILE A C 1
ATOM 836 O O . ILE A 1 106 ? 22.433 -5.961 -24.639 1.00 85.38 106 ILE A O 1
ATOM 840 N N . VAL A 1 107 ? 20.892 -5.546 -23.045 1.00 87.69 107 VAL A N 1
ATOM 841 C CA . VAL A 1 107 ? 19.703 -5.694 -23.884 1.00 87.69 107 VAL A CA 1
ATOM 842 C C . VAL A 1 107 ? 19.078 -4.317 -24.051 1.00 87.69 107 VAL A C 1
ATOM 844 O O . VAL A 1 107 ? 18.725 -3.671 -23.063 1.00 87.69 107 VAL A O 1
ATOM 847 N N . LEU A 1 108 ? 18.940 -3.872 -25.298 1.00 87.88 108 LEU A N 1
ATOM 848 C CA . LEU A 1 108 ? 18.231 -2.643 -25.623 1.00 87.88 108 LEU A CA 1
ATOM 849 C C . LEU A 1 108 ? 16.785 -2.992 -25.965 1.00 87.88 108 LEU A C 1
ATOM 851 O O . LEU A 1 108 ? 16.535 -3.722 -26.922 1.00 87.88 108 LEU A O 1
ATOM 855 N N . LEU A 1 109 ? 15.838 -2.478 -25.183 1.00 88.56 109 LEU A N 1
ATOM 856 C CA . LEU A 1 109 ? 14.420 -2.576 -25.527 1.00 88.56 109 LEU A CA 1
ATOM 857 C C . LEU A 1 109 ? 14.150 -1.707 -26.753 1.00 88.56 109 LEU A C 1
ATOM 859 O O . LEU A 1 109 ? 14.619 -0.570 -26.808 1.00 88.56 109 LEU A O 1
ATOM 863 N N . GLU A 1 110 ? 13.422 -2.244 -27.726 1.00 83.06 110 GLU A N 1
ATOM 864 C CA . GLU A 1 110 ? 13.116 -1.522 -28.963 1.00 83.06 110 GLU A CA 1
ATOM 865 C C . GLU A 1 110 ? 12.290 -0.267 -28.661 1.00 83.06 110 GLU A C 1
ATOM 867 O O . GLU A 1 110 ? 11.423 -0.278 -27.798 1.00 83.06 110 GLU A O 1
ATOM 872 N N . PHE A 1 111 ? 12.545 0.849 -29.330 1.00 84.81 111 PHE A N 1
ATOM 873 C CA . PHE A 1 111 ? 11.767 2.064 -29.110 1.00 84.81 111 PHE A CA 1
ATOM 874 C C . PHE A 1 111 ? 11.584 2.815 -30.423 1.00 84.81 111 PHE A C 1
ATOM 876 O O . PHE A 1 111 ? 12.458 2.804 -31.290 1.00 84.81 111 PHE A O 1
ATOM 883 N N . GLU A 1 112 ? 10.428 3.453 -30.573 1.00 83.44 112 GLU A N 1
ATOM 884 C CA . GLU A 1 112 ? 10.110 4.262 -31.746 1.00 83.44 112 GLU A CA 1
ATOM 885 C C . GLU A 1 112 ? 10.478 5.728 -31.502 1.00 83.44 112 GLU A C 1
ATOM 887 O O . GLU A 1 112 ? 10.687 6.169 -30.369 1.00 83.44 112 GLU A O 1
ATOM 892 N N . ASN A 1 113 ? 10.566 6.516 -32.575 1.00 85.06 113 ASN A N 1
ATOM 893 C CA . ASN A 1 113 ? 10.930 7.924 -32.467 1.00 85.06 113 ASN A CA 1
ATOM 894 C C . ASN A 1 113 ? 9.925 8.688 -31.585 1.00 85.06 113 ASN A C 1
ATOM 896 O O . ASN A 1 113 ? 8.780 8.895 -31.979 1.00 85.06 113 ASN A O 1
ATOM 900 N N . GLY A 1 114 ? 10.372 9.112 -30.400 1.00 81.19 114 GLY A N 1
ATOM 901 C CA . GLY A 1 114 ? 9.562 9.847 -29.426 1.00 81.19 114 GLY A CA 1
ATOM 902 C C . GLY A 1 114 ? 8.748 8.982 -28.457 1.00 81.19 114 GLY A C 1
ATOM 903 O O . GLY A 1 114 ? 8.069 9.545 -27.599 1.00 81.19 114 GLY A O 1
ATOM 904 N N . TYR A 1 115 ? 8.834 7.650 -28.536 1.00 86.69 115 TYR A N 1
ATOM 905 C CA . TYR A 1 115 ? 8.040 6.734 -27.712 1.00 86.69 115 TYR A CA 1
ATOM 906 C C . TYR A 1 115 ? 8.911 5.683 -27.026 1.00 86.69 115 TYR A C 1
ATOM 908 O O . TYR A 1 115 ? 9.872 5.182 -27.595 1.00 86.69 115 TYR A O 1
ATOM 916 N N . THR A 1 116 ? 8.562 5.320 -25.794 1.00 88.00 116 THR A N 1
ATOM 917 C CA . THR A 1 116 ? 9.193 4.210 -25.064 1.00 88.00 116 THR A CA 1
ATOM 918 C C . THR A 1 116 ? 8.555 2.871 -25.432 1.00 88.00 116 THR A C 1
ATOM 920 O O . THR A 1 116 ? 7.365 2.834 -25.737 1.00 88.00 116 THR A O 1
ATOM 923 N N . HIS A 1 117 ? 9.293 1.763 -25.301 1.00 90.38 117 HIS A N 1
ATOM 924 C CA . HIS A 1 117 ? 8.718 0.421 -25.447 1.00 90.38 117 HIS A CA 1
ATOM 925 C C . HIS A 1 117 ? 7.592 0.172 -24.431 1.00 90.38 117 HIS A C 1
ATOM 927 O O . HIS A 1 117 ? 7.788 0.394 -23.232 1.00 90.38 117 HIS A O 1
ATOM 933 N N . GLU A 1 118 ? 6.475 -0.413 -24.868 1.00 89.62 118 GLU A N 1
ATOM 934 C CA . GLU A 1 118 ? 5.315 -0.717 -24.015 1.00 89.62 118 GLU A CA 1
ATOM 935 C C . GLU A 1 118 ? 5.700 -1.523 -22.767 1.00 89.62 118 GLU A C 1
ATOM 937 O O . GLU A 1 118 ? 5.356 -1.143 -21.653 1.00 89.62 118 GLU A O 1
ATOM 942 N N . CYS A 1 119 ? 6.501 -2.586 -22.917 1.00 88.88 119 CYS A N 1
ATOM 943 C CA . CYS A 1 119 ? 6.971 -3.376 -21.770 1.00 88.88 119 CYS A CA 1
ATOM 944 C C . CYS A 1 119 ? 7.705 -2.541 -20.710 1.00 88.88 119 CYS A C 1
ATOM 946 O O . CYS A 1 119 ? 7.543 -2.802 -19.517 1.00 88.88 119 CYS A O 1
ATOM 948 N N . PHE A 1 120 ? 8.501 -1.551 -21.123 1.00 91.38 120 PHE A N 1
ATOM 949 C CA . PHE A 1 120 ? 9.223 -0.682 -20.196 1.00 91.38 120 PHE A CA 1
ATOM 950 C C . PHE A 1 120 ? 8.275 0.311 -19.522 1.00 91.38 120 PHE A C 1
ATOM 952 O O . PHE A 1 120 ? 8.333 0.512 -18.308 1.00 91.38 120 PHE A O 1
ATOM 959 N N . THR A 1 121 ? 7.349 0.879 -20.298 1.00 92.44 121 THR A N 1
ATOM 960 C CA . THR A 1 121 ? 6.298 1.756 -19.781 1.00 92.44 121 THR A CA 1
ATOM 961 C C . THR A 1 121 ? 5.432 1.034 -18.752 1.00 92.44 121 THR A C 1
ATOM 963 O O . THR A 1 121 ? 5.208 1.553 -17.661 1.00 92.44 121 THR A O 1
ATOM 966 N N . ASP A 1 122 ? 4.968 -0.172 -19.064 1.00 93.12 122 ASP A N 1
ATOM 967 C CA . ASP A 1 122 ? 4.080 -0.950 -18.205 1.00 93.12 122 ASP A CA 1
ATOM 968 C C . ASP A 1 122 ? 4.771 -1.442 -16.939 1.00 93.12 122 ASP A C 1
ATOM 970 O O . ASP A 1 122 ? 4.148 -1.463 -15.878 1.00 93.12 122 ASP A O 1
ATOM 974 N N . TYR A 1 123 ? 6.066 -1.763 -17.013 1.00 95.38 123 TYR A N 1
ATOM 975 C CA . TYR A 1 123 ? 6.879 -2.021 -15.827 1.00 95.38 123 TYR A CA 1
ATOM 976 C C . TYR A 1 123 ? 6.823 -0.839 -14.849 1.00 95.38 123 TYR A C 1
ATOM 978 O O . TYR A 1 123 ? 6.506 -1.022 -13.670 1.00 95.38 123 TYR A O 1
ATOM 986 N N . PHE A 1 124 ? 7.065 0.381 -15.334 1.00 94.44 124 PHE A N 1
ATOM 987 C CA . PHE A 1 124 ? 7.032 1.565 -14.481 1.00 94.44 124 PHE A CA 1
ATOM 988 C C . PHE A 1 124 ? 5.624 1.944 -14.026 1.00 94.44 124 PHE A C 1
ATOM 990 O O . PHE A 1 124 ? 5.460 2.311 -12.861 1.00 94.44 124 PHE A O 1
ATOM 997 N N . LYS A 1 125 ? 4.600 1.812 -14.880 1.00 95.56 125 LYS A N 1
ATOM 998 C CA . LYS A 1 125 ? 3.194 1.999 -14.475 1.00 95.56 125 LYS A CA 1
ATOM 999 C C . LYS A 1 125 ? 2.832 1.056 -13.330 1.00 95.56 125 LYS A C 1
ATOM 1001 O O . LYS A 1 125 ? 2.297 1.505 -12.320 1.00 95.56 125 LYS A O 1
ATOM 1006 N N . ALA A 1 126 ? 3.158 -0.229 -13.462 1.00 97.12 126 ALA A N 1
ATOM 1007 C CA . ALA A 1 126 ? 2.864 -1.229 -12.446 1.00 97.12 126 ALA A CA 1
ATOM 1008 C C . ALA A 1 126 ? 3.618 -0.937 -11.138 1.00 97.12 126 ALA A C 1
ATOM 1010 O O . ALA A 1 126 ? 3.003 -0.898 -10.073 1.00 97.12 126 ALA A O 1
ATOM 1011 N N . LYS A 1 127 ? 4.922 -0.633 -11.208 1.00 96.12 127 LYS A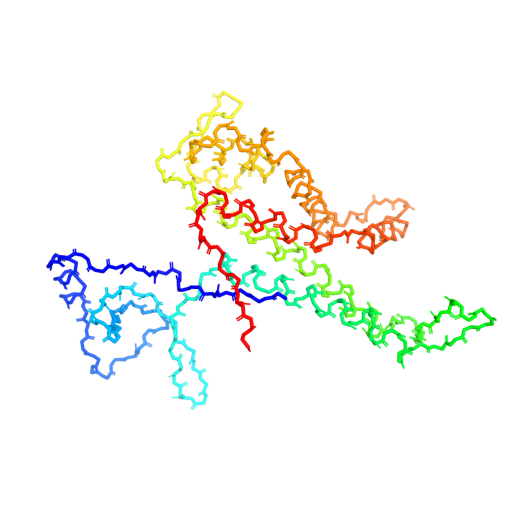 N 1
ATOM 1012 C CA . LYS A 1 127 ? 5.737 -0.377 -10.009 1.00 96.12 127 LYS A CA 1
ATOM 1013 C C . LYS A 1 127 ? 5.328 0.907 -9.274 1.00 96.12 127 LYS A C 1
ATOM 1015 O O . LYS A 1 127 ? 5.182 0.893 -8.054 1.00 96.12 127 LYS A O 1
ATOM 1020 N N . THR A 1 128 ? 5.082 2.002 -9.999 1.00 96.12 128 THR A N 1
ATOM 1021 C CA . THR A 1 128 ? 4.602 3.266 -9.401 1.00 96.12 128 THR A CA 1
ATOM 1022 C C . THR A 1 128 ? 3.211 3.115 -8.792 1.00 96.12 128 THR A C 1
ATOM 1024 O O . THR A 1 128 ? 2.988 3.538 -7.658 1.00 96.12 128 THR A O 1
ATOM 1027 N N . THR A 1 129 ? 2.288 2.464 -9.502 1.00 97.50 129 THR A N 1
ATOM 1028 C CA . THR A 1 129 ? 0.922 2.249 -9.009 1.00 97.50 129 THR A CA 1
ATOM 1029 C C . THR A 1 129 ? 0.917 1.333 -7.787 1.00 97.50 129 THR A C 1
ATOM 1031 O O . THR A 1 129 ? 0.209 1.621 -6.827 1.00 97.50 129 THR A O 1
ATOM 1034 N N . SER A 1 130 ? 1.760 0.295 -7.759 1.00 98.31 130 SER A N 1
ATOM 1035 C CA . SER A 1 130 ? 1.924 -0.572 -6.588 1.00 98.31 130 SER A CA 1
ATOM 1036 C C . SER A 1 130 ? 2.342 0.214 -5.337 1.00 98.31 130 SER A C 1
ATOM 1038 O O . SER A 1 130 ? 1.700 0.092 -4.295 1.00 98.31 130 SER A O 1
ATOM 1040 N N . ILE A 1 131 ? 3.332 1.108 -5.453 1.00 98.12 131 ILE A N 1
ATOM 1041 C CA . ILE A 1 131 ? 3.761 1.990 -4.352 1.00 98.12 131 ILE A CA 1
ATOM 1042 C C . ILE A 1 131 ? 2.619 2.892 -3.869 1.00 98.12 131 ILE A C 1
ATOM 1044 O O . ILE A 1 131 ? 2.409 3.032 -2.663 1.00 98.12 131 ILE A O 1
ATOM 1048 N N . ILE A 1 132 ? 1.879 3.511 -4.794 1.00 97.69 132 ILE A N 1
ATOM 1049 C CA . ILE A 1 132 ? 0.762 4.401 -4.447 1.00 97.69 132 ILE A CA 1
ATOM 1050 C C . ILE A 1 132 ? -0.319 3.620 -3.694 1.00 97.69 132 ILE A C 1
ATOM 1052 O O . ILE A 1 132 ? -0.749 4.064 -2.632 1.00 97.69 132 ILE A O 1
ATOM 1056 N N . MET A 1 133 ? -0.715 2.454 -4.210 1.00 98.44 133 MET A N 1
ATOM 1057 C CA . MET A 1 133 ? -1.738 1.610 -3.592 1.00 98.44 133 MET A CA 1
ATOM 1058 C C . MET A 1 133 ? -1.307 1.103 -2.213 1.00 98.44 133 MET A C 1
ATOM 1060 O O . MET A 1 133 ? -2.114 1.115 -1.286 1.00 98.44 133 MET A O 1
ATOM 1064 N N . LEU A 1 134 ? -0.033 0.737 -2.035 1.00 98.62 134 LEU A N 1
ATOM 1065 C CA . LEU A 1 134 ? 0.484 0.278 -0.745 1.00 98.62 134 LEU A CA 1
ATOM 1066 C C . LEU A 1 134 ? 0.435 1.385 0.317 1.00 98.62 134 LEU A C 1
ATOM 1068 O O . LEU A 1 134 ? -0.046 1.161 1.427 1.00 98.62 134 LEU A O 1
ATOM 1072 N N . VAL A 1 135 ? 0.856 2.605 -0.033 1.00 98.38 135 VAL A N 1
ATOM 1073 C CA . VAL A 1 135 ? 0.759 3.762 0.874 1.00 98.38 135 VAL A CA 1
ATOM 1074 C C . VAL A 1 135 ? -0.696 4.101 1.185 1.00 98.38 135 VAL A C 1
ATOM 1076 O O . VAL A 1 135 ? -1.024 4.329 2.346 1.00 98.38 135 VAL A O 1
ATOM 1079 N N . SER A 1 136 ? -1.583 4.087 0.187 1.00 98.06 136 SER A N 1
ATOM 1080 C CA . SER A 1 136 ? -3.012 4.321 0.415 1.00 98.06 136 SER A CA 1
ATOM 1081 C C . SER A 1 136 ? -3.634 3.253 1.316 1.00 98.06 136 SER A C 1
ATOM 1083 O O . SER A 1 136 ? -4.442 3.586 2.179 1.00 98.06 136 SER A O 1
ATOM 1085 N N . SER A 1 137 ? -3.225 1.989 1.185 1.00 98.56 137 SER A N 1
ATOM 1086 C CA . SER A 1 137 ? -3.634 0.928 2.107 1.00 98.56 137 SER A CA 1
ATOM 1087 C C . SER A 1 137 ? -3.191 1.222 3.541 1.00 98.56 137 SER A C 1
ATOM 1089 O O . SER A 1 137 ? -3.991 1.078 4.460 1.00 98.56 137 SER A O 1
ATOM 1091 N N . LEU A 1 138 ? -1.941 1.647 3.750 1.00 98.62 138 LEU A N 1
ATOM 1092 C CA . LEU A 1 138 ? -1.429 2.011 5.075 1.00 98.62 1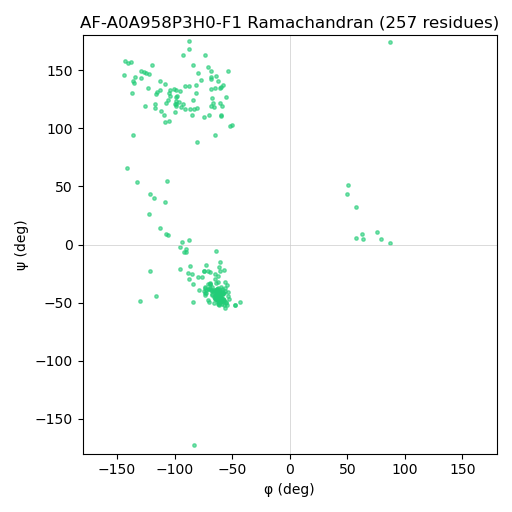38 LEU A CA 1
ATOM 1093 C C . LEU A 1 138 ? -2.161 3.226 5.661 1.00 98.62 138 LEU A C 1
ATOM 1095 O O . LEU A 1 138 ? -2.496 3.228 6.841 1.00 98.62 138 LEU A O 1
ATOM 1099 N N . GLU A 1 139 ? -2.447 4.248 4.852 1.00 97.94 139 GLU A N 1
ATOM 1100 C CA . GLU A 1 139 ? -3.206 5.429 5.282 1.00 97.94 139 GLU A CA 1
ATOM 1101 C C . GLU A 1 139 ? -4.610 5.064 5.763 1.00 97.94 139 GLU A C 1
ATOM 1103 O O . GLU A 1 139 ? -5.020 5.488 6.846 1.00 97.94 139 GLU A O 1
ATOM 1108 N N . ILE A 1 140 ? -5.330 4.253 4.982 1.00 97.38 140 ILE A N 1
ATOM 1109 C CA . ILE A 1 140 ? -6.671 3.792 5.350 1.00 97.38 140 ILE A CA 1
ATOM 1110 C C . ILE A 1 140 ? -6.597 2.917 6.600 1.00 97.38 140 ILE A C 1
ATOM 1112 O O . ILE A 1 140 ? -7.370 3.138 7.528 1.00 97.38 140 ILE A O 1
ATOM 1116 N N . PHE A 1 141 ? -5.649 1.977 6.654 1.00 98.00 141 PHE A N 1
ATOM 1117 C CA . PHE A 1 141 ? -5.439 1.113 7.813 1.00 98.00 141 PHE A CA 1
ATOM 1118 C C . PHE A 1 141 ? -5.250 1.921 9.098 1.00 98.00 141 PHE A C 1
ATOM 1120 O O . PHE A 1 141 ? -5.955 1.695 10.080 1.00 98.00 141 PHE A O 1
ATOM 1127 N N . MET A 1 142 ? -4.331 2.891 9.081 1.00 97.81 142 MET A N 1
ATOM 1128 C CA . MET A 1 142 ? -4.055 3.729 10.243 1.00 97.81 142 MET A CA 1
ATOM 1129 C C . MET A 1 142 ? -5.290 4.525 10.662 1.00 97.81 142 MET A C 1
ATOM 1131 O O . MET A 1 142 ? -5.641 4.521 11.836 1.00 97.81 142 MET A O 1
ATOM 1135 N N . ASN A 1 143 ? -5.985 5.163 9.717 1.00 96.25 143 ASN A N 1
ATOM 1136 C CA . ASN A 1 143 ? -7.197 5.922 10.030 1.00 96.25 143 ASN A CA 1
ATOM 1137 C C . ASN A 1 143 ? -8.295 5.028 10.641 1.00 96.25 143 ASN A C 1
ATOM 1139 O O . ASN A 1 143 ? -8.917 5.418 11.620 1.00 96.25 143 ASN A O 1
ATOM 1143 N N . GLN A 1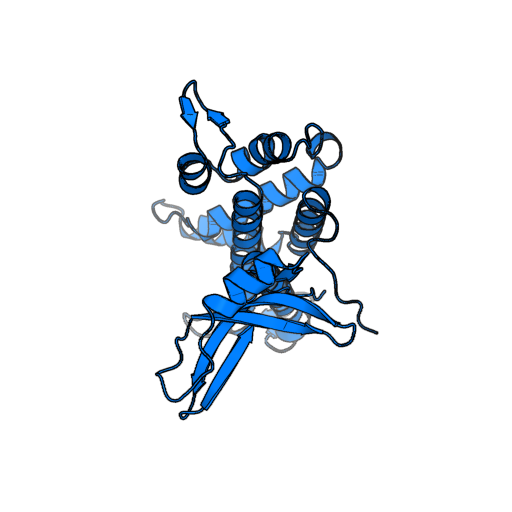 144 ? -8.478 3.803 10.135 1.00 94.12 144 GLN A N 1
ATOM 1144 C CA . GLN A 1 144 ? -9.465 2.847 10.661 1.00 94.12 144 GLN A CA 1
ATOM 1145 C C . GLN A 1 144 ? -9.207 2.421 12.114 1.00 94.12 144 GLN A C 1
ATOM 1147 O O . GLN A 1 144 ? -10.154 2.057 12.811 1.00 94.12 144 GLN A O 1
ATOM 1152 N N . HIS A 1 145 ? -7.952 2.453 12.566 1.00 94.81 145 HIS A N 1
ATOM 1153 C CA . HIS A 1 145 ? -7.561 2.037 13.916 1.00 94.81 145 HIS A CA 1
ATOM 1154 C C . HIS A 1 145 ? -7.482 3.203 14.912 1.00 94.81 145 HIS A C 1
ATOM 1156 O O . HIS A 1 145 ? -7.241 2.988 16.097 1.00 94.81 145 HIS A O 1
ATOM 1162 N N . ILE A 1 146 ? -7.725 4.442 14.473 1.00 94.12 146 ILE A N 1
ATOM 1163 C CA . ILE A 1 146 ? -7.836 5.588 15.377 1.00 94.12 146 ILE A CA 1
ATOM 1164 C C . ILE A 1 146 ? -9.288 5.673 15.855 1.00 94.12 146 ILE A C 1
ATOM 1166 O O . ILE A 1 146 ? -10.211 5.884 15.076 1.00 94.12 146 ILE A O 1
ATOM 1170 N N . HIS A 1 147 ? -9.520 5.511 17.157 1.00 90.31 147 HIS A N 1
ATOM 1171 C CA . HIS A 1 147 ? -10.872 5.594 17.711 1.00 90.31 147 HIS A CA 1
ATOM 1172 C C . HIS A 1 147 ? -11.479 6.997 17.541 1.00 90.31 147 HIS A C 1
ATOM 1174 O O . HIS A 1 147 ? -10.800 8.004 17.716 1.00 90.31 147 HIS A O 1
ATOM 1180 N N . GLN A 1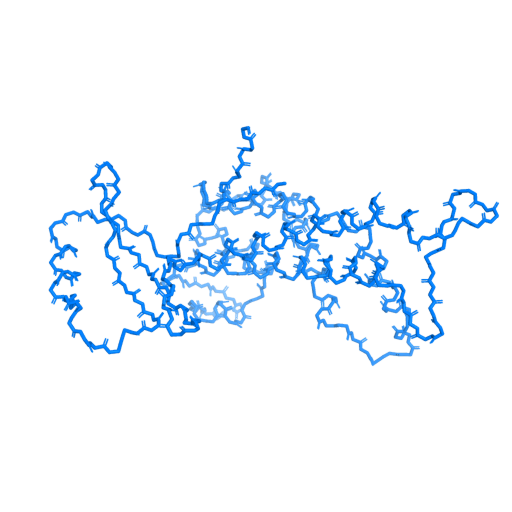 148 ? -12.794 7.086 17.317 1.00 90.06 148 GLN A N 1
ATOM 1181 C CA . GLN A 1 148 ? -13.509 8.367 17.144 1.00 90.06 148 GLN A CA 1
ATOM 1182 C C . GLN A 1 148 ? -13.328 9.343 18.322 1.00 90.06 148 GLN A C 1
ATOM 1184 O O . GLN A 1 148 ? -13.281 10.557 18.134 1.00 90.06 148 GLN A O 1
ATOM 1189 N N . ASN A 1 149 ? -13.182 8.808 19.538 1.00 92.88 149 ASN A N 1
ATOM 1190 C CA . ASN A 1 149 ? -12.981 9.595 20.757 1.00 92.88 149 ASN A CA 1
ATOM 1191 C C . ASN A 1 149 ? -11.499 9.859 21.073 1.00 92.88 149 ASN A C 1
ATOM 1193 O O . ASN A 1 149 ? -11.200 10.543 22.053 1.00 92.88 149 ASN A O 1
ATOM 1197 N N . TYR A 1 150 ? -10.574 9.308 20.283 1.00 95.12 150 TYR A N 1
ATOM 1198 C CA . TYR A 1 150 ? -9.148 9.534 20.464 1.00 95.12 150 TYR A CA 1
ATOM 1199 C C . TYR A 1 150 ? -8.797 10.987 20.136 1.00 95.12 150 TYR A C 1
ATOM 1201 O O . TYR A 1 150 ? -9.334 11.606 19.211 1.00 95.12 150 TYR A O 1
ATOM 1209 N N . THR A 1 151 ? -7.870 11.542 20.912 1.00 95.19 151 THR A N 1
ATOM 1210 C CA . THR A 1 151 ? -7.390 12.907 20.723 1.00 95.19 151 THR A CA 1
ATOM 1211 C C . THR A 1 151 ? -5.886 12.954 20.860 1.00 95.19 151 THR A C 1
ATOM 1213 O O . THR A 1 151 ? -5.342 12.341 21.773 1.00 95.19 151 THR A O 1
ATOM 1216 N N . TYR A 1 152 ? -5.242 13.747 20.012 1.00 95.38 152 TYR A N 1
ATOM 1217 C CA . TYR A 1 152 ? -3.792 13.880 19.965 1.00 95.38 152 TYR A CA 1
ATOM 1218 C C . TYR A 1 152 ? -3.391 15.341 20.151 1.00 95.38 152 TYR A C 1
ATOM 1220 O O . TYR A 1 152 ? -3.987 16.224 19.536 1.00 95.38 152 TYR A O 1
ATOM 1228 N N . THR A 1 153 ? -2.391 15.614 20.985 1.00 94.12 153 THR A N 1
ATOM 1229 C CA . THR A 1 153 ? -1.872 16.978 21.158 1.00 94.12 153 THR A CA 1
ATOM 1230 C C . THR A 1 153 ? -0.732 17.215 20.177 1.00 94.12 153 THR A C 1
ATOM 1232 O O . THR A 1 153 ? 0.317 16.582 20.270 1.00 94.12 153 THR A O 1
ATOM 12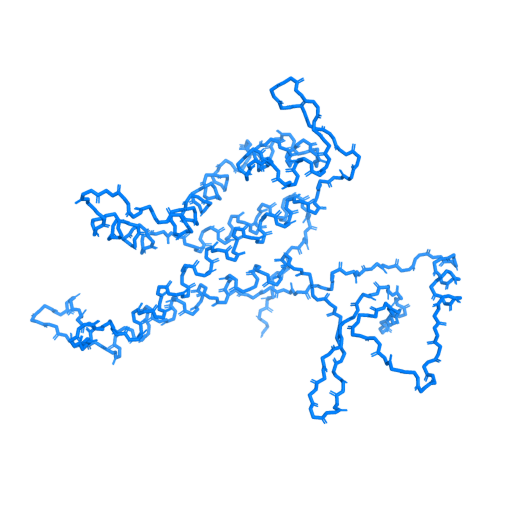35 N N . TRP A 1 154 ? -0.918 18.159 19.255 1.00 92.12 154 TRP A N 1
ATOM 1236 C CA . TRP A 1 154 ? 0.087 18.549 18.272 1.00 92.12 154 TRP A CA 1
ATOM 1237 C C . TRP A 1 154 ? 0.323 20.055 18.338 1.00 92.12 154 TRP A C 1
ATOM 1239 O O . TRP A 1 154 ? -0.595 20.835 18.099 1.00 92.12 154 TRP A O 1
ATOM 1249 N N . LYS A 1 155 ? 1.562 20.468 18.645 1.00 90.75 155 LYS A N 1
ATOM 1250 C CA . LYS A 1 155 ? 1.945 21.888 18.793 1.00 90.75 155 LYS A CA 1
ATOM 1251 C C . LYS A 1 155 ? 1.000 22.659 19.731 1.00 90.75 155 LYS A C 1
ATOM 1253 O O . LYS A 1 155 ? 0.450 23.686 19.349 1.00 90.75 155 LYS A O 1
ATOM 1258 N N . ASP A 1 156 ? 0.781 22.106 20.923 1.00 92.44 156 ASP A N 1
ATOM 1259 C CA . ASP A 1 156 ? -0.083 22.655 21.983 1.00 92.44 156 ASP A CA 1
ATOM 1260 C C . ASP A 1 156 ? -1.582 22.760 21.636 1.00 92.44 156 ASP A C 1
ATOM 1262 O O . ASP A 1 156 ? -2.382 23.229 22.445 1.00 92.44 156 ASP A O 1
ATOM 1266 N N . GLU A 1 157 ? -2.000 22.261 20.470 1.00 94.25 157 GLU A N 1
ATOM 1267 C CA . GLU A 1 157 ? -3.402 22.167 20.075 1.00 94.25 157 GLU A CA 1
ATOM 1268 C C . GLU A 1 157 ? -3.900 20.721 20.196 1.00 94.25 157 GLU A C 1
ATOM 1270 O O . GLU A 1 157 ? -3.279 19.779 19.700 1.00 94.25 157 GLU A O 1
ATOM 1275 N N . LYS A 1 158 ? -5.070 20.536 20.817 1.00 94.75 158 LYS A N 1
ATOM 1276 C CA . LYS A 1 158 ? -5.740 19.234 20.890 1.00 94.75 158 LYS A CA 1
ATOM 1277 C C . LYS A 1 158 ? -6.498 18.955 19.591 1.00 94.75 158 LYS A C 1
ATOM 1279 O O . LYS A 1 158 ? -7.429 19.678 19.232 1.00 94.75 158 LYS A O 1
ATOM 1284 N N . TRP A 1 159 ? -6.101 17.908 18.882 1.00 95.56 159 TRP A N 1
ATOM 1285 C CA . TRP A 1 159 ? -6.705 17.480 17.625 1.00 95.56 159 TRP A CA 1
ATOM 1286 C C . TRP A 1 159 ? -7.657 16.308 17.869 1.00 95.56 159 TRP A C 1
ATOM 1288 O O . TRP A 1 159 ? -7.337 15.371 18.599 1.00 95.56 159 TRP A O 1
ATOM 1298 N N . ASN A 1 160 ? -8.844 16.391 17.270 1.00 93.81 160 ASN A N 1
ATOM 1299 C CA . ASN A 1 160 ? -9.843 15.325 17.245 1.00 93.81 160 ASN A CA 1
ATOM 1300 C C . ASN A 1 160 ? -9.605 14.387 16.050 1.00 93.81 160 ASN A C 1
ATOM 1302 O O . ASN A 1 160 ? -8.758 14.668 15.198 1.00 93.81 160 ASN A O 1
ATOM 1306 N N . HIS A 1 161 ? -10.391 13.314 15.966 1.00 92.50 161 HIS A N 1
ATOM 1307 C CA . HIS A 1 161 ? -10.330 12.328 14.886 1.00 92.50 161 HIS A CA 1
ATOM 1308 C C . HIS A 1 161 ? -10.284 12.961 13.485 1.00 92.50 161 HIS A C 1
ATOM 1310 O O . HIS A 1 161 ? -9.351 12.717 12.729 1.00 92.50 161 HIS A O 1
ATOM 1316 N N . GLU A 1 162 ? -11.215 13.866 13.168 1.00 93.44 162 GLU A N 1
ATOM 1317 C CA . GLU A 1 162 ? -11.283 14.524 11.855 1.00 93.44 162 GLU A CA 1
ATOM 1318 C C . GLU A 1 162 ? -10.002 15.305 11.506 1.00 93.44 162 GLU A C 1
ATOM 1320 O O . GLU A 1 162 ? -9.500 15.223 10.380 1.00 93.44 162 GLU A O 1
ATOM 1325 N N . LYS A 1 163 ? -9.438 16.063 12.461 1.00 94.44 163 LYS A N 1
ATOM 1326 C CA . LYS A 1 163 ? -8.169 16.778 12.248 1.00 94.44 163 LYS A CA 1
ATOM 1327 C C . LYS A 1 163 ? -7.006 15.806 12.084 1.00 94.44 163 LYS A C 1
ATOM 1329 O O . LYS A 1 163 ? -6.141 16.046 11.242 1.00 94.44 163 LYS A O 1
ATOM 1334 N N . ILE A 1 164 ? -6.977 14.730 12.867 1.00 94.12 164 ILE A N 1
ATOM 1335 C CA . ILE A 1 164 ? -5.940 13.703 12.764 1.00 94.12 164 ILE A CA 1
ATOM 1336 C C . ILE A 1 164 ? -5.990 13.067 11.372 1.00 94.12 164 ILE A C 1
ATOM 1338 O O . ILE A 1 164 ? -4.981 13.082 10.670 1.00 94.12 164 ILE A O 1
ATOM 1342 N N . GLU A 1 165 ? -7.154 12.595 10.927 1.00 91.75 165 GLU A N 1
ATOM 1343 C CA . GLU A 1 165 ? -7.325 11.952 9.623 1.00 91.75 165 GLU A CA 1
ATOM 1344 C C . GLU A 1 165 ? -6.913 12.856 8.460 1.00 91.75 165 GLU A C 1
ATOM 1346 O O . GLU A 1 165 ? -6.138 12.426 7.604 1.00 91.75 165 GLU A O 1
ATOM 1351 N N . ASN A 1 166 ? -7.372 14.110 8.455 1.00 92.00 166 ASN A N 1
ATOM 1352 C CA . ASN A 1 166 ? -7.277 14.969 7.274 1.00 92.00 166 ASN A CA 1
ATOM 1353 C C . ASN A 1 166 ? -6.062 15.904 7.253 1.00 92.00 166 ASN A C 1
ATOM 1355 O O . ASN A 1 166 ? -5.705 16.412 6.190 1.00 92.00 166 ASN A O 1
ATOM 1359 N N . LYS A 1 167 ? -5.442 16.194 8.405 1.00 93.56 167 LYS A N 1
ATOM 1360 C CA . LYS A 1 167 ? -4.371 17.207 8.498 1.00 93.56 167 LYS A CA 1
ATOM 1361 C C . LYS A 1 167 ? -3.049 16.667 9.017 1.00 93.56 167 LYS A C 1
ATOM 1363 O O . LYS A 1 167 ? -2.015 17.293 8.773 1.00 93.56 167 LYS A O 1
ATOM 1368 N N . LEU A 1 168 ? -3.056 15.558 9.754 1.00 94.62 168 LEU A N 1
ATOM 1369 C CA . LEU A 1 168 ? -1.828 15.022 10.326 1.00 94.62 168 LEU A CA 1
ATOM 1370 C C . LEU A 1 168 ? -1.074 14.217 9.270 1.00 94.62 168 LEU A C 1
ATOM 1372 O O . LEU A 1 168 ? -1.670 13.466 8.499 1.00 94.62 168 LEU A O 1
ATOM 1376 N N . SER A 1 169 ? 0.245 14.387 9.216 1.00 95.12 169 SER A N 1
ATOM 1377 C CA . SER A 1 169 ? 1.054 13.714 8.204 1.00 95.12 169 SER A CA 1
ATOM 1378 C C . SER A 1 169 ? 1.149 12.212 8.469 1.00 95.12 169 SER A C 1
ATOM 1380 O O . SER A 1 169 ? 1.119 11.766 9.617 1.00 95.12 169 SER A O 1
ATOM 1382 N N . PHE A 1 170 ? 1.337 11.447 7.392 1.00 96.94 170 PHE A N 1
ATOM 1383 C CA . PHE A 1 170 ? 1.548 10.001 7.434 1.00 96.94 170 PHE A CA 1
ATOM 1384 C C . PHE A 1 170 ? 2.590 9.582 8.481 1.00 96.94 170 PHE A C 1
ATOM 1386 O O . PHE A 1 170 ? 2.291 8.776 9.352 1.00 96.94 170 PHE A O 1
ATOM 1393 N N . ASN A 1 171 ? 3.784 10.188 8.449 1.00 97.12 171 ASN A N 1
ATOM 1394 C CA . ASN A 1 171 ? 4.874 9.824 9.361 1.00 97.12 171 ASN A CA 1
ATOM 1395 C C . ASN A 1 171 ? 4.517 10.075 10.831 1.00 97.12 171 ASN A C 1
ATOM 1397 O O . ASN A 1 171 ? 4.846 9.257 11.676 1.00 97.12 171 ASN A O 1
ATOM 1401 N N . ILE A 1 172 ? 3.818 11.171 11.149 1.00 96.62 172 ILE A N 1
ATOM 1402 C CA . ILE A 1 172 ? 3.409 11.436 12.536 1.00 96.62 172 ILE A CA 1
ATOM 1403 C C . ILE A 1 172 ? 2.348 10.427 12.984 1.00 96.62 172 ILE A C 1
ATOM 1405 O O . ILE A 1 172 ? 2.388 9.963 14.124 1.00 96.62 172 ILE A O 1
ATOM 1409 N N . LYS A 1 173 ? 1.431 10.039 12.087 1.00 97.19 173 LYS A N 1
ATOM 1410 C CA . LYS A 1 173 ? 0.470 8.976 12.390 1.00 97.19 173 LYS A CA 1
ATOM 1411 C C . LYS A 1 173 ? 1.177 7.654 12.683 1.00 97.19 173 LYS A C 1
ATOM 1413 O O . LYS A 1 173 ? 0.923 7.052 13.720 1.00 97.19 173 LYS A O 1
ATOM 1418 N N . LEU A 1 174 ? 2.095 7.263 11.803 1.00 97.62 174 LEU A N 1
ATOM 1419 C CA . LEU A 1 174 ? 2.854 6.022 11.895 1.00 97.62 174 LEU A CA 1
ATOM 1420 C C . LEU A 1 174 ? 3.716 5.967 13.165 1.00 97.62 174 LEU A C 1
ATOM 1422 O O . LEU A 1 174 ? 3.646 5.001 13.914 1.00 97.62 174 LEU A O 1
ATOM 1426 N N . GLU A 1 175 ? 4.509 7.007 13.427 1.00 96.44 175 GLU A N 1
ATOM 1427 C CA . GLU A 1 175 ? 5.523 7.018 14.492 1.00 96.44 175 GLU A CA 1
ATOM 1428 C C . GLU A 1 175 ? 4.950 7.272 15.888 1.00 96.44 175 GLU A C 1
ATOM 1430 O O . GLU A 1 175 ? 5.549 6.850 16.879 1.00 96.44 175 GLU A O 1
ATOM 1435 N N . HIS A 1 176 ? 3.826 7.988 15.983 1.00 95.56 176 HIS A N 1
ATOM 1436 C CA . HIS A 1 176 ? 3.340 8.502 17.265 1.00 95.56 176 HIS A CA 1
ATOM 1437 C C . HIS A 1 176 ? 1.873 8.191 17.527 1.00 95.56 176 HIS A C 1
ATOM 1439 O O . HIS A 1 176 ? 1.556 7.707 18.608 1.00 95.56 176 HIS A O 1
ATOM 1445 N N . VAL A 1 177 ? 0.982 8.445 16.564 1.00 96.44 177 VAL A N 1
ATOM 1446 C CA . VAL A 1 177 ? -0.459 8.283 16.814 1.00 96.44 177 VAL A CA 1
ATOM 1447 C C . VAL A 1 177 ? -0.850 6.823 16.928 1.00 96.44 177 VAL A C 1
ATOM 1449 O O . VAL A 1 177 ? -1.536 6.478 17.872 1.00 96.44 177 VAL A O 1
ATOM 1452 N N . ILE A 1 178 ? -0.426 5.959 16.008 1.00 96.81 178 ILE A N 1
ATOM 1453 C CA . ILE A 1 178 ? -0.806 4.542 16.046 1.00 96.81 178 ILE A CA 1
ATOM 1454 C C . ILE A 1 178 ? -0.241 3.828 17.279 1.00 96.81 178 ILE A C 1
ATOM 1456 O O . ILE A 1 178 ? -1.023 3.180 17.974 1.00 96.81 178 ILE A O 1
ATOM 1460 N N . PRO A 1 179 ? 1.052 3.986 17.632 1.00 96.00 179 PRO A N 1
ATOM 1461 C CA . PRO A 1 179 ? 1.580 3.443 18.882 1.00 96.00 179 PRO A CA 1
ATOM 1462 C C . PRO A 1 179 ? 0.810 3.881 20.131 1.00 96.00 179 PRO A C 1
ATOM 1464 O O . PRO A 1 179 ? 0.701 3.106 21.074 1.00 96.00 179 PRO A O 1
ATOM 1467 N N . ASP A 1 180 ? 0.292 5.109 20.160 1.00 95.12 180 ASP A N 1
ATOM 1468 C CA . ASP A 1 180 ? -0.452 5.633 21.306 1.00 95.12 180 ASP A CA 1
ATOM 1469 C C . ASP A 1 180 ? -1.931 5.211 21.282 1.00 95.12 180 ASP A C 1
ATOM 1471 O O . ASP A 1 180 ? -2.431 4.650 22.249 1.00 95.12 180 ASP A O 1
ATOM 1475 N N . ALA A 1 181 ? -2.617 5.399 20.154 1.00 94.81 181 ALA A N 1
ATOM 1476 C CA . ALA A 1 181 ? -4.036 5.091 19.979 1.00 94.81 181 ALA A CA 1
ATOM 1477 C C . ALA A 1 181 ? -4.359 3.593 20.099 1.00 94.81 181 ALA A C 1
ATOM 1479 O O . ALA A 1 181 ? -5.490 3.256 20.437 1.00 94.81 181 ALA A O 1
ATOM 1480 N N . CYS A 1 182 ? -3.388 2.717 19.819 1.00 94.44 182 CYS A N 1
ATOM 1481 C CA . CYS A 1 182 ? -3.527 1.261 19.910 1.00 94.44 182 CYS A CA 1
ATOM 1482 C C . CYS A 1 182 ? -2.812 0.654 21.136 1.00 94.44 182 CYS A C 1
ATOM 1484 O O . CYS A 1 182 ? -2.691 -0.564 21.210 1.00 94.44 182 CYS A O 1
ATOM 1486 N N . ASP A 1 183 ? -2.302 1.469 22.070 1.00 94.25 183 ASP A N 1
ATOM 1487 C CA . ASP A 1 1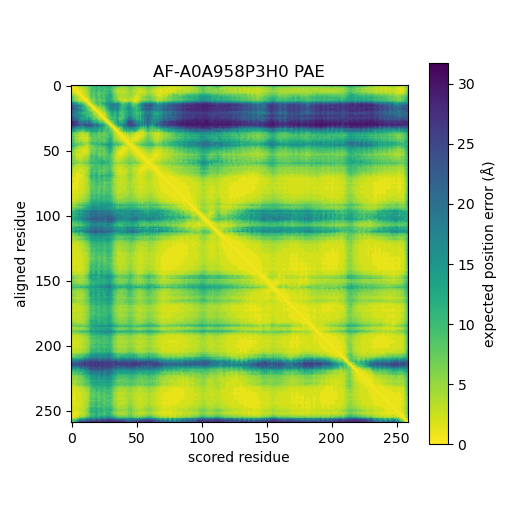83 ? -1.544 1.019 23.255 1.00 94.25 183 ASP A CA 1
ATOM 1488 C C . ASP A 1 183 ? -0.275 0.179 22.948 1.00 94.25 183 ASP A C 1
ATOM 1490 O O . ASP A 1 183 ? 0.175 -0.651 23.740 1.00 94.25 183 ASP A O 1
ATOM 1494 N N . LEU A 1 184 ? 0.393 0.457 21.824 1.00 93.94 184 LEU A N 1
ATOM 1495 C CA . LEU A 1 184 ? 1.612 -0.213 21.346 1.00 93.94 184 LEU A CA 1
ATOM 1496 C C . LEU A 1 184 ? 2.863 0.669 21.505 1.00 93.94 184 LEU A C 1
ATOM 1498 O O . LEU A 1 184 ? 3.620 0.903 20.562 1.00 93.94 184 LEU A O 1
ATOM 1502 N N . LYS A 1 185 ? 3.129 1.157 22.722 1.00 89.38 185 LYS A N 1
ATOM 1503 C CA . LYS A 1 185 ? 4.183 2.163 23.004 1.00 89.38 185 LYS A CA 1
ATOM 1504 C C . LYS A 1 185 ? 5.608 1.775 22.580 1.00 89.38 185 LYS A C 1
ATOM 1506 O O . LYS A 1 185 ? 6.454 2.653 22.419 1.00 89.38 185 LYS A O 1
ATOM 1511 N N . ASN A 1 186 ? 5.894 0.482 22.421 1.00 90.38 186 ASN A N 1
ATOM 1512 C CA . ASN A 1 186 ? 7.204 -0.025 21.999 1.00 90.38 186 ASN A CA 1
ATOM 1513 C C . ASN A 1 186 ? 7.220 -0.571 20.561 1.00 90.38 186 ASN A C 1
ATOM 1515 O O . ASN A 1 186 ? 8.246 -1.117 20.162 1.00 90.38 186 ASN A O 1
ATOM 1519 N N . LEU A 1 187 ? 6.149 -0.369 19.777 1.00 93.38 187 LEU A N 1
ATOM 1520 C CA . LEU A 1 187 ? 5.993 -0.899 18.414 1.00 93.38 187 LEU A CA 1
ATOM 1521 C C . LEU A 1 187 ? 7.268 -0.761 17.572 1.00 93.38 187 LEU A C 1
ATOM 1523 O O . LEU A 1 187 ? 7.758 -1.727 16.996 1.00 93.38 187 LEU A O 1
ATOM 1527 N N . TRP A 1 188 ? 7.842 0.443 17.566 1.00 95.56 188 TRP A N 1
ATOM 1528 C CA . TRP A 1 188 ? 9.013 0.774 16.753 1.00 95.56 188 TRP A CA 1
ATOM 1529 C C . TRP A 1 188 ? 10.358 0.567 17.441 1.00 95.56 188 TRP A C 1
ATOM 1531 O O . TRP A 1 188 ? 11.388 0.711 16.791 1.00 95.56 188 TRP A O 1
ATOM 1541 N N . LYS A 1 189 ? 10.383 0.232 18.735 1.00 91.19 189 LYS A N 1
ATOM 1542 C CA . LYS A 1 189 ? 11.628 -0.220 19.375 1.00 91.19 189 LYS A CA 1
ATOM 1543 C C . LYS A 1 189 ? 11.975 -1.635 18.929 1.00 91.19 189 LYS A C 1
ATOM 1545 O O . LYS A 1 189 ? 13.147 -1.942 18.763 1.00 91.19 189 LYS A O 1
ATOM 1550 N N . GLU A 1 190 ? 10.952 -2.462 18.741 1.00 85.75 190 GLU A N 1
ATOM 1551 C CA . GLU A 1 190 ? 11.089 -3.861 18.334 1.00 85.75 190 GLU A CA 1
ATOM 1552 C C . GLU A 1 190 ? 11.138 -4.005 16.805 1.00 85.75 190 GLU A C 1
ATOM 1554 O O . GLU A 1 190 ? 11.849 -4.867 16.306 1.00 85.75 190 GLU A O 1
ATOM 1559 N N . ASN A 1 191 ? 10.478 -3.102 16.065 1.00 92.12 191 ASN A N 1
ATOM 1560 C CA . ASN A 1 191 ? 10.364 -3.154 14.600 1.00 92.12 191 ASN A CA 1
ATOM 1561 C C . ASN A 1 191 ? 10.925 -1.890 13.916 1.00 92.12 191 ASN A C 1
ATOM 1563 O O . ASN A 1 191 ? 10.304 -1.306 13.026 1.00 92.12 191 ASN A O 1
ATOM 1567 N N . PHE A 1 192 ? 12.085 -1.400 14.366 1.00 95.06 192 PHE A N 1
ATOM 1568 C CA . PHE A 1 192 ? 12.673 -0.154 13.846 1.00 95.06 192 PHE A CA 1
ATOM 1569 C C . PHE A 1 192 ? 13.031 -0.226 12.351 1.00 95.06 192 PHE A C 1
ATOM 1571 O O . PHE A 1 192 ? 12.976 0.780 11.641 1.00 95.06 192 PHE A O 1
ATOM 1578 N N . GLU A 1 193 ? 13.408 -1.407 11.867 1.00 96.81 193 GLU A N 1
ATOM 1579 C CA . GLU A 1 193 ? 13.730 -1.637 10.458 1.00 96.81 193 GLU A CA 1
ATOM 1580 C C . GLU A 1 193 ? 12.491 -1.464 9.569 1.00 96.81 193 GLU A C 1
ATOM 1582 O O . GLU A 1 193 ? 12.507 -0.626 8.664 1.00 96.81 193 GLU A O 1
ATOM 1587 N N . ASP A 1 194 ? 11.381 -2.121 9.924 1.00 97.62 194 ASP A N 1
ATOM 1588 C CA . ASP A 1 194 ? 10.088 -1.976 9.245 1.00 97.62 194 ASP A CA 1
ATOM 1589 C C . ASP A 1 194 ? 9.620 -0.516 9.205 1.00 97.62 194 ASP A C 1
ATOM 1591 O O . ASP A 1 194 ? 9.143 -0.041 8.171 1.00 97.62 194 ASP A O 1
ATOM 1595 N N . LEU A 1 195 ? 9.817 0.244 10.293 1.00 97.81 195 LEU A N 1
ATOM 1596 C CA . LEU A 1 195 ? 9.511 1.677 10.312 1.00 97.81 195 LEU A CA 1
ATOM 1597 C C . LEU A 1 195 ? 10.262 2.430 9.207 1.00 97.81 195 LEU A C 1
ATOM 1599 O O . LEU A 1 195 ? 9.675 3.244 8.489 1.00 97.81 195 LEU A O 1
ATOM 1603 N N . ASN A 1 196 ? 11.567 2.191 9.076 1.00 97.75 196 ASN A N 1
ATOM 1604 C CA . ASN A 1 196 ? 12.386 2.877 8.080 1.00 97.75 196 ASN A CA 1
ATOM 1605 C C . ASN A 1 196 ? 12.008 2.464 6.659 1.00 97.75 196 ASN A C 1
ATOM 1607 O O . ASN A 1 196 ? 11.924 3.327 5.783 1.00 97.75 196 ASN A O 1
ATOM 1611 N N . ILE A 1 197 ? 11.721 1.181 6.441 1.00 98.31 197 ILE A N 1
ATOM 1612 C CA . ILE A 1 197 ? 11.239 0.662 5.159 1.00 98.31 197 ILE A CA 1
ATOM 1613 C C . ILE A 1 197 ? 9.923 1.352 4.767 1.00 98.31 197 ILE A C 1
ATOM 1615 O O . ILE A 1 197 ? 9.814 1.897 3.664 1.00 98.31 197 ILE A O 1
ATOM 1619 N N . ILE A 1 198 ? 8.949 1.430 5.680 1.00 98.56 198 ILE A N 1
ATOM 1620 C CA . ILE A 1 198 ? 7.650 2.076 5.433 1.00 98.56 198 ILE A CA 1
ATOM 1621 C C . ILE A 1 198 ? 7.810 3.589 5.196 1.00 98.56 198 ILE A C 1
ATOM 1623 O O . ILE A 1 198 ? 7.174 4.161 4.305 1.00 98.56 198 ILE A O 1
ATOM 1627 N N . LYS A 1 199 ? 8.693 4.267 5.936 1.00 97.81 199 LYS A N 1
ATOM 1628 C CA . LYS A 1 199 ? 8.996 5.690 5.699 1.00 97.81 199 LYS A CA 1
ATOM 1629 C C . LYS A 1 199 ? 9.642 5.911 4.334 1.00 97.81 199 LYS A C 1
ATOM 1631 O O . LYS A 1 199 ? 9.303 6.875 3.643 1.00 97.81 199 LYS A O 1
ATOM 1636 N N . ASN A 1 200 ? 10.543 5.021 3.926 1.00 96.62 200 ASN A N 1
ATOM 1637 C CA . ASN A 1 200 ? 11.158 5.062 2.604 1.00 96.62 200 ASN A CA 1
ATOM 1638 C C . ASN A 1 200 ? 10.115 4.845 1.504 1.00 96.62 200 ASN A C 1
ATOM 1640 O O . ASN A 1 200 ? 10.089 5.621 0.551 1.00 96.62 200 ASN A O 1
ATOM 1644 N N . LEU A 1 201 ? 9.198 3.888 1.673 1.00 97.94 201 LEU A N 1
ATOM 1645 C CA . LEU A 1 201 ? 8.050 3.692 0.785 1.00 97.94 201 LEU A CA 1
ATOM 1646 C C . LEU A 1 201 ? 7.211 4.975 0.642 1.00 97.94 201 LEU A C 1
ATOM 1648 O O . LEU A 1 201 ? 6.909 5.403 -0.475 1.00 97.94 201 LEU A O 1
ATOM 1652 N N . TYR A 1 202 ? 6.856 5.619 1.758 1.00 97.12 202 TYR A N 1
ATOM 1653 C CA . TYR A 1 202 ? 6.088 6.866 1.734 1.00 97.12 202 TYR A CA 1
ATOM 1654 C C . TYR A 1 202 ? 6.833 7.990 0.997 1.00 97.12 202 TYR A C 1
ATOM 1656 O O . TYR A 1 202 ? 6.237 8.727 0.204 1.00 97.12 202 TYR A O 1
ATOM 1664 N N . ASN A 1 203 ? 8.148 8.097 1.201 1.00 93.75 203 ASN A N 1
ATOM 1665 C CA . ASN A 1 203 ? 8.983 9.059 0.485 1.00 93.75 203 ASN A CA 1
ATOM 1666 C C . ASN A 1 203 ? 9.023 8.775 -1.023 1.00 93.75 203 ASN A C 1
ATOM 1668 O O . ASN A 1 203 ? 8.873 9.712 -1.806 1.00 93.75 203 ASN A O 1
ATOM 1672 N N . GLN A 1 204 ? 9.139 7.507 -1.437 1.00 93.31 204 GLN A N 1
ATOM 1673 C CA . GLN A 1 204 ? 9.061 7.117 -2.850 1.00 93.31 204 GLN A CA 1
ATOM 1674 C C . GLN A 1 204 ? 7.732 7.565 -3.463 1.00 93.31 204 GLN A C 1
ATOM 1676 O O . GLN A 1 204 ? 7.718 8.299 -4.451 1.00 93.31 204 GLN A O 1
ATOM 1681 N N . ARG A 1 205 ? 6.600 7.230 -2.826 1.00 94.50 205 ARG A N 1
ATOM 1682 C CA . ARG A 1 205 ? 5.269 7.688 -3.262 1.00 94.50 205 ARG A CA 1
ATOM 1683 C C . ARG A 1 205 ? 5.213 9.208 -3.402 1.00 94.50 205 ARG A C 1
ATOM 1685 O O . ARG A 1 205 ? 4.648 9.719 -4.368 1.00 94.50 205 ARG A O 1
ATOM 1692 N N . LYS A 1 206 ? 5.766 9.940 -2.431 1.00 91.06 206 LYS A N 1
ATOM 1693 C CA . LYS A 1 206 ? 5.770 11.407 -2.424 1.00 91.06 206 LYS A CA 1
ATOM 1694 C C . LYS A 1 206 ? 6.533 11.982 -3.617 1.00 91.06 206 LYS A C 1
ATOM 1696 O O . LYS A 1 206 ? 6.032 12.933 -4.215 1.00 91.06 206 LYS A O 1
ATOM 1701 N N . GLU A 1 207 ? 7.686 11.418 -3.974 1.00 86.69 207 GLU A N 1
ATOM 1702 C CA . GLU A 1 207 ? 8.442 11.873 -5.145 1.00 86.69 207 GLU A CA 1
ATOM 1703 C C . GLU A 1 207 ? 7.654 11.659 -6.446 1.00 86.69 207 GLU A C 1
ATOM 1705 O O . GLU A 1 207 ? 7.609 12.579 -7.258 1.00 86.69 207 GLU A O 1
ATOM 1710 N N . PHE A 1 208 ? 6.948 10.532 -6.620 1.00 84.25 208 PHE A N 1
ATOM 1711 C CA . PHE A 1 208 ? 6.157 10.282 -7.841 1.00 84.25 208 PHE A CA 1
ATOM 1712 C C . PHE A 1 208 ? 4.870 11.105 -7.931 1.00 84.25 208 PHE A C 1
ATOM 1714 O O . PHE A 1 208 ? 4.507 11.564 -9.011 1.00 84.25 208 PHE A O 1
ATOM 1721 N N . VAL A 1 209 ? 4.173 11.323 -6.812 1.00 84.25 209 VAL A N 1
ATOM 1722 C CA . VAL A 1 209 ? 2.930 12.118 -6.805 1.00 84.25 209 VAL A CA 1
ATOM 1723 C C . VAL A 1 209 ? 3.214 13.618 -6.902 1.00 84.25 209 VAL A C 1
ATOM 1725 O O . VAL A 1 209 ? 2.399 14.377 -7.423 1.00 84.25 209 VAL A O 1
ATOM 1728 N N . HIS A 1 210 ? 4.373 14.062 -6.417 1.00 79.94 210 HIS A N 1
ATOM 1729 C CA . HIS A 1 210 ? 4.760 15.469 -6.410 1.00 79.94 210 HIS A CA 1
ATOM 1730 C C . HIS A 1 210 ? 6.015 15.729 -7.237 1.00 79.94 210 HIS A C 1
ATOM 1732 O O . HIS A 1 210 ? 6.841 16.539 -6.812 1.00 79.94 210 HIS A O 1
ATOM 1738 N N . LEU A 1 211 ? 6.154 15.086 -8.404 1.00 73.81 211 LEU A N 1
ATOM 1739 C CA . LEU A 1 211 ? 7.227 15.375 -9.361 1.00 73.81 211 LEU A CA 1
ATOM 1740 C C . LEU A 1 211 ? 7.275 16.893 -9.600 1.00 73.81 211 LEU A C 1
ATOM 1742 O O . LEU A 1 211 ? 6.398 17.472 -10.237 1.00 73.81 211 LEU A O 1
ATOM 1746 N N . LYS A 1 212 ? 8.249 17.577 -8.989 1.00 64.81 212 LYS A N 1
ATOM 1747 C CA . LYS A 1 212 ? 8.334 19.042 -9.032 1.00 64.81 212 LYS A CA 1
ATOM 1748 C C . LYS A 1 212 ? 9.025 19.448 -10.327 1.00 64.81 212 LYS A C 1
ATOM 1750 O O . LYS A 1 212 ? 10.203 19.162 -10.498 1.00 64.81 212 LYS A O 1
ATOM 1755 N N . THR A 1 213 ? 8.305 20.167 -11.183 1.00 60.16 213 THR A N 1
ATOM 1756 C CA . THR A 1 213 ? 8.697 20.491 -12.569 1.00 60.16 213 THR A CA 1
ATOM 1757 C C . THR A 1 213 ? 9.084 21.964 -12.764 1.00 60.16 213 THR A C 1
ATOM 1759 O O . THR A 1 213 ? 8.672 22.610 -13.726 1.00 60.16 213 THR A O 1
ATOM 1762 N N . LYS A 1 214 ? 9.740 22.575 -11.773 1.00 54.69 214 LYS A N 1
ATOM 1763 C CA . LYS A 1 214 ? 10.124 23.999 -11.831 1.00 54.69 214 LYS A CA 1
ATOM 1764 C C . LYS A 1 214 ? 11.575 24.204 -11.425 1.00 54.69 214 LYS A C 1
ATOM 1766 O O . LYS A 1 214 ? 11.869 24.980 -10.517 1.00 54.69 214 LYS A O 1
ATOM 1771 N N . SER A 1 215 ? 12.488 23.493 -12.072 1.00 58.56 215 SER A N 1
ATOM 1772 C CA . SER A 1 215 ? 13.924 23.671 -11.884 1.00 58.56 215 SER A CA 1
ATOM 1773 C C . SER A 1 215 ? 14.652 23.623 -13.228 1.00 58.56 215 SER A C 1
ATOM 1775 O O . SER A 1 215 ? 14.183 23.040 -14.197 1.00 58.56 215 SER A O 1
ATOM 1777 N N . LYS A 1 216 ? 15.844 24.216 -13.302 1.00 61.81 216 LYS A N 1
ATOM 1778 C CA . LYS A 1 216 ? 16.695 24.118 -14.500 1.00 61.81 216 LYS A CA 1
ATOM 1779 C C . LYS A 1 216 ? 17.179 22.680 -14.795 1.00 61.81 216 LYS A C 1
ATOM 1781 O O . LYS A 1 216 ? 17.791 22.462 -15.833 1.00 61.81 216 LYS A O 1
ATOM 1786 N N . GLU A 1 217 ? 16.898 21.710 -13.918 1.00 69.88 217 GLU A N 1
ATOM 1787 C CA . GLU A 1 217 ? 17.395 20.325 -13.963 1.00 69.88 217 GLU A CA 1
ATOM 1788 C C . GLU A 1 217 ? 16.268 19.275 -14.007 1.00 69.88 217 GLU A C 1
ATOM 1790 O O . GLU A 1 217 ? 16.454 18.134 -13.588 1.00 69.88 217 GLU A O 1
ATOM 1795 N N . ASP A 1 218 ? 15.089 19.640 -14.518 1.00 69.25 218 ASP A N 1
ATOM 1796 C CA . ASP A 1 218 ? 13.896 18.783 -14.466 1.00 69.25 218 ASP A CA 1
ATOM 1797 C C . ASP A 1 218 ? 14.127 17.371 -15.048 1.00 69.25 218 ASP A C 1
ATOM 1799 O O . ASP A 1 218 ? 13.726 16.383 -14.436 1.00 69.25 218 ASP A O 1
ATOM 1803 N N . TRP A 1 219 ? 14.849 17.245 -16.169 1.00 75.44 219 TRP A N 1
ATOM 1804 C CA . TRP A 1 219 ? 15.182 15.953 -16.796 1.00 75.44 219 TRP A CA 1
ATOM 1805 C C . TRP A 1 219 ? 16.002 15.024 -15.885 1.00 75.44 219 TRP A C 1
ATOM 1807 O O . TRP A 1 219 ? 15.734 13.822 -15.805 1.00 75.44 219 TRP A O 1
ATOM 1817 N N . LYS A 1 220 ? 16.979 15.586 -15.164 1.00 78.38 220 LYS A N 1
ATOM 1818 C CA . LYS A 1 220 ? 17.825 14.847 -14.228 1.00 78.38 220 LYS A CA 1
ATOM 1819 C C . LYS A 1 220 ? 16.996 14.371 -13.044 1.00 78.38 220 LYS A C 1
ATOM 1821 O O . LYS A 1 220 ? 17.077 13.208 -12.683 1.00 78.38 220 LYS A O 1
ATOM 1826 N N . ARG A 1 221 ? 16.110 15.224 -12.522 1.00 76.19 221 ARG A N 1
ATOM 1827 C CA . ARG A 1 221 ? 15.224 14.856 -11.414 1.00 76.19 221 ARG A CA 1
ATOM 1828 C C . ARG A 1 221 ? 14.283 13.705 -11.771 1.00 76.19 221 ARG A C 1
ATOM 1830 O O . ARG A 1 221 ? 14.139 12.791 -10.967 1.00 76.19 221 ARG A O 1
ATOM 1837 N N . TYR A 1 222 ? 13.672 13.722 -12.958 1.00 80.31 222 TYR A N 1
ATOM 1838 C CA . TYR A 1 222 ? 12.867 12.585 -13.419 1.00 80.31 222 TYR A CA 1
ATOM 1839 C C . TYR A 1 222 ? 13.706 11.310 -13.475 1.00 80.31 222 TYR A C 1
ATOM 1841 O O . TYR A 1 222 ? 13.299 10.282 -12.939 1.00 80.31 222 TYR A O 1
ATOM 1849 N N . THR A 1 223 ? 14.892 11.397 -14.075 1.00 83.69 223 THR A N 1
ATOM 1850 C CA . THR A 1 223 ? 15.803 10.256 -14.194 1.00 83.69 223 THR A CA 1
ATOM 1851 C C . THR A 1 223 ? 16.196 9.714 -12.819 1.00 83.69 223 THR A C 1
ATOM 1853 O O . THR A 1 223 ? 16.081 8.515 -12.602 1.00 83.69 223 THR A O 1
ATOM 1856 N N . ASP A 1 224 ? 16.554 10.580 -11.869 1.00 86.44 224 ASP A N 1
ATOM 1857 C CA . ASP A 1 224 ? 16.929 10.205 -10.502 1.00 86.44 224 ASP A CA 1
ATOM 1858 C C . ASP A 1 224 ? 15.761 9.536 -9.752 1.00 86.44 224 ASP A C 1
ATOM 1860 O O . ASP A 1 224 ? 15.954 8.530 -9.066 1.00 86.44 224 ASP A O 1
ATOM 1864 N N . SER A 1 225 ? 14.530 10.045 -9.903 1.00 85.94 225 SER A N 1
ATOM 1865 C CA . SER A 1 225 ? 13.339 9.430 -9.301 1.00 85.94 225 SER A CA 1
ATOM 1866 C C . SER A 1 225 ? 13.071 8.034 -9.868 1.00 85.94 225 SER A C 1
ATOM 1868 O O . SER A 1 225 ? 12.846 7.093 -9.109 1.00 85.94 225 SER A O 1
ATOM 1870 N N . PHE A 1 226 ? 13.120 7.867 -11.192 1.00 88.69 226 PHE A N 1
ATOM 1871 C CA . PHE A 1 226 ? 12.906 6.561 -11.820 1.00 88.69 226 PHE A CA 1
ATOM 1872 C C . PHE A 1 226 ? 14.074 5.592 -11.578 1.00 88.69 226 PHE A C 1
ATOM 1874 O O . PHE A 1 226 ? 13.833 4.404 -11.381 1.00 88.69 226 PHE A O 1
ATOM 1881 N N . ASP A 1 227 ? 15.318 6.065 -11.502 1.00 89.44 227 ASP A N 1
ATOM 1882 C CA . ASP A 1 227 ? 16.471 5.249 -11.104 1.00 89.44 227 ASP A CA 1
ATOM 1883 C C . ASP A 1 227 ? 16.315 4.750 -9.659 1.00 89.44 227 ASP A C 1
ATOM 1885 O O . ASP A 1 227 ? 16.423 3.547 -9.402 1.00 89.44 227 ASP A O 1
ATOM 1889 N N . SER A 1 228 ? 15.936 5.635 -8.731 1.00 90.75 228 SER A N 1
ATOM 1890 C CA . SER A 1 228 ? 15.614 5.255 -7.351 1.00 90.75 228 SER A CA 1
ATOM 1891 C C . SER A 1 228 ? 14.504 4.201 -7.296 1.00 90.75 228 SER A C 1
ATOM 1893 O O . SER A 1 228 ? 14.639 3.209 -6.578 1.00 90.75 228 SER A O 1
ATOM 1895 N N . LEU A 1 229 ? 13.463 4.338 -8.127 1.00 91.00 229 LEU A N 1
ATOM 1896 C CA . LEU A 1 229 ? 12.395 3.344 -8.243 1.00 91.00 229 LEU A CA 1
ATOM 1897 C C . LEU A 1 229 ? 12.911 1.972 -8.668 1.00 91.00 229 LEU A C 1
ATOM 1899 O O . LEU A 1 229 ? 12.448 0.955 -8.154 1.00 91.00 229 LEU A O 1
ATOM 1903 N N . THR A 1 230 ? 13.842 1.907 -9.624 1.00 91.19 230 THR A N 1
ATOM 1904 C CA . THR A 1 230 ? 14.382 0.615 -10.073 1.00 91.19 230 THR A CA 1
ATOM 1905 C C . THR A 1 230 ? 15.133 -0.111 -8.960 1.00 91.19 230 THR A C 1
ATOM 1907 O O . THR A 1 230 ? 15.032 -1.334 -8.882 1.00 91.19 230 THR A O 1
ATOM 1910 N N . LYS A 1 231 ? 15.787 0.640 -8.067 1.00 92.62 231 LYS A N 1
ATOM 1911 C CA . LYS A 1 231 ? 16.580 0.133 -6.938 1.00 92.62 231 LYS A CA 1
ATOM 1912 C C . LYS A 1 231 ? 15.761 -0.134 -5.675 1.00 92.62 231 LYS A C 1
ATOM 1914 O O . LYS A 1 231 ? 16.233 -0.843 -4.798 1.00 92.62 231 LYS A O 1
ATOM 1919 N N . PHE A 1 232 ? 14.560 0.433 -5.571 1.00 95.31 232 PHE A N 1
ATOM 1920 C CA . PHE A 1 232 ? 13.701 0.258 -4.405 1.00 95.31 232 PHE A CA 1
ATOM 1921 C C . PHE A 1 232 ? 13.194 -1.188 -4.287 1.00 95.31 232 PHE A C 1
ATOM 1923 O O . PHE A 1 232 ? 12.577 -1.710 -5.232 1.00 95.31 232 PHE A O 1
ATOM 1930 N N . ASP A 1 233 ? 13.425 -1.798 -3.119 1.00 96.88 233 ASP A N 1
ATOM 1931 C CA . ASP A 1 233 ? 12.906 -3.120 -2.770 1.00 96.88 233 ASP A CA 1
ATOM 1932 C C . ASP A 1 233 ? 11.444 -3.015 -2.319 1.00 96.88 233 ASP A C 1
ATOM 1934 O O . ASP A 1 233 ? 11.093 -2.831 -1.155 1.00 96.88 233 ASP A O 1
ATOM 1938 N N . LEU A 1 234 ? 10.559 -3.096 -3.308 1.00 97.50 234 LEU A N 1
ATOM 1939 C CA . LEU A 1 234 ? 9.123 -3.045 -3.078 1.00 97.50 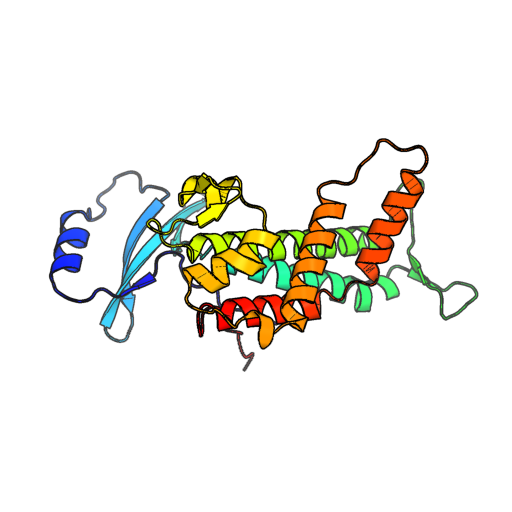234 LEU A CA 1
ATOM 1940 C C . LEU A 1 234 ? 8.596 -4.312 -2.395 1.00 97.50 234 LEU A C 1
ATOM 1942 O O . LEU A 1 234 ? 7.543 -4.261 -1.765 1.00 97.50 234 LEU A O 1
ATOM 1946 N N . LYS A 1 235 ? 9.308 -5.439 -2.502 1.00 97.81 235 LYS A N 1
ATOM 1947 C CA . LYS A 1 235 ? 8.899 -6.684 -1.852 1.00 97.81 235 LYS A CA 1
ATOM 1948 C C . LYS A 1 235 ? 9.058 -6.556 -0.345 1.00 97.81 235 LYS A C 1
ATOM 1950 O O . LYS A 1 235 ? 8.108 -6.814 0.386 1.00 97.81 235 LYS A O 1
ATOM 1955 N N . GLU A 1 236 ? 10.227 -6.091 0.077 1.00 98.00 236 GLU A N 1
ATOM 1956 C CA . GLU A 1 236 ? 10.535 -5.808 1.474 1.00 98.00 236 GLU A CA 1
ATOM 1957 C C . GLU A 1 236 ? 9.546 -4.783 2.051 1.00 98.00 236 GLU A C 1
ATOM 1959 O O . GLU A 1 236 ? 8.997 -4.979 3.131 1.00 98.00 236 GLU A O 1
ATOM 1964 N N . ALA A 1 237 ? 9.201 -3.742 1.285 1.00 98.50 237 ALA A N 1
ATOM 1965 C CA . ALA A 1 237 ? 8.186 -2.777 1.704 1.00 98.50 237 ALA A CA 1
ATOM 1966 C C . ALA A 1 237 ? 6.780 -3.377 1.872 1.00 98.50 237 ALA A C 1
ATOM 1968 O O . ALA A 1 237 ? 6.063 -2.994 2.800 1.00 98.50 237 ALA A O 1
ATOM 1969 N N . ILE A 1 238 ? 6.374 -4.306 1.001 1.00 98.62 238 ILE A N 1
ATOM 1970 C CA . ILE A 1 238 ? 5.113 -5.050 1.144 1.00 98.62 238 ILE A CA 1
ATOM 1971 C C . ILE A 1 238 ? 5.148 -5.902 2.417 1.00 98.62 238 ILE A C 1
ATOM 1973 O O . ILE A 1 238 ? 4.193 -5.870 3.192 1.00 98.62 238 ILE A O 1
ATOM 1977 N N . GLU A 1 239 ? 6.237 -6.635 2.648 1.00 98.19 239 GLU A N 1
ATOM 1978 C CA . GLU A 1 239 ? 6.403 -7.512 3.812 1.00 98.19 239 GLU A CA 1
ATOM 1979 C C . GLU A 1 239 ? 6.378 -6.707 5.121 1.00 98.19 239 GLU A C 1
ATOM 1981 O O . GLU A 1 239 ? 5.553 -6.999 5.985 1.00 98.19 239 GLU A O 1
ATOM 1986 N N . ALA A 1 240 ? 7.153 -5.623 5.219 1.00 98.50 240 ALA A N 1
ATOM 1987 C CA . ALA A 1 240 ? 7.144 -4.711 6.367 1.00 98.50 240 ALA A CA 1
ATOM 1988 C C . ALA A 1 240 ? 5.755 -4.097 6.618 1.00 98.50 240 ALA A C 1
ATOM 1990 O O . ALA A 1 240 ? 5.305 -3.985 7.758 1.00 98.50 240 ALA A O 1
ATOM 1991 N N . SER A 1 241 ? 5.031 -3.732 5.552 1.00 98.62 241 SER A N 1
ATOM 1992 C CA . SER A 1 241 ? 3.667 -3.196 5.665 1.00 98.62 241 SER A CA 1
ATOM 1993 C C . SER A 1 241 ? 2.692 -4.227 6.236 1.00 98.62 241 SER A C 1
ATOM 1995 O O . SER A 1 241 ? 1.878 -3.887 7.094 1.00 98.62 241 SER A O 1
ATOM 1997 N N . ILE A 1 242 ? 2.777 -5.484 5.786 1.00 98.25 242 ILE A N 1
ATOM 1998 C CA . ILE A 1 242 ? 1.955 -6.589 6.298 1.00 98.25 242 ILE A CA 1
ATOM 1999 C C . ILE A 1 242 ? 2.303 -6.878 7.760 1.00 98.25 242 ILE A C 1
ATOM 2001 O O . ILE A 1 242 ? 1.392 -7.005 8.579 1.00 98.25 242 ILE A O 1
ATOM 2005 N N . THR A 1 243 ? 3.594 -6.935 8.105 1.00 97.56 243 THR A N 1
ATOM 2006 C CA . THR A 1 243 ? 4.061 -7.123 9.487 1.00 97.56 243 THR A CA 1
ATOM 2007 C C . THR A 1 243 ? 3.525 -6.025 10.396 1.00 97.56 243 THR A C 1
ATOM 2009 O O . THR A 1 243 ? 2.946 -6.326 11.439 1.00 97.56 243 THR A O 1
ATOM 2012 N N . PHE A 1 244 ? 3.621 -4.760 9.983 1.00 98.25 244 PHE A N 1
ATOM 2013 C CA . PHE A 1 244 ? 3.050 -3.639 10.725 1.00 98.25 244 PHE A CA 1
ATOM 2014 C C . PHE A 1 244 ? 1.534 -3.785 10.922 1.00 98.25 244 PHE A C 1
ATOM 2016 O O . PHE A 1 244 ? 1.063 -3.706 12.058 1.00 98.25 244 PHE A O 1
ATOM 2023 N N . MET A 1 245 ? 0.773 -4.045 9.850 1.00 98.12 245 MET A N 1
ATOM 2024 C CA . MET A 1 245 ? -0.685 -4.197 9.943 1.00 98.12 245 MET A CA 1
ATOM 2025 C C . MET A 1 245 ? -1.081 -5.335 10.891 1.00 98.12 245 MET A C 1
ATOM 2027 O O . MET A 1 245 ? -1.962 -5.154 11.729 1.00 98.12 245 MET A O 1
ATOM 2031 N N . ASN A 1 246 ? -0.388 -6.474 10.812 1.00 97.31 246 ASN A N 1
ATOM 2032 C CA . ASN A 1 246 ? -0.631 -7.630 11.675 1.00 97.31 246 ASN A CA 1
ATOM 2033 C C . ASN A 1 246 ? -0.109 -7.455 13.107 1.00 97.31 246 ASN A C 1
ATOM 2035 O O . ASN A 1 246 ? -0.606 -8.116 14.013 1.00 97.31 246 ASN A O 1
ATOM 2039 N N . THR A 1 247 ? 0.862 -6.573 13.338 1.00 96.44 247 THR A N 1
ATOM 2040 C CA . THR A 1 247 ? 1.304 -6.227 14.697 1.00 96.44 247 THR A CA 1
ATOM 2041 C C . THR A 1 247 ? 0.275 -5.336 15.387 1.00 96.44 247 THR A C 1
ATOM 2043 O O . THR A 1 247 ? -0.011 -5.519 16.567 1.00 96.44 247 THR A O 1
ATOM 2046 N N . VAL A 1 248 ? -0.307 -4.387 14.647 1.00 96.50 248 VAL A N 1
ATOM 2047 C CA . VAL A 1 248 ? -1.356 -3.495 15.161 1.00 96.50 248 VAL A CA 1
ATOM 2048 C C . VAL A 1 248 ? -2.683 -4.231 15.346 1.00 96.50 248 VAL A C 1
ATOM 2050 O O . VAL A 1 248 ? -3.382 -4.004 16.329 1.00 96.50 248 VAL A O 1
ATOM 2053 N N . SER A 1 249 ? -3.026 -5.125 14.419 1.00 95.69 249 SER A N 1
ATOM 2054 C CA . SER A 1 249 ? -4.263 -5.900 14.440 1.00 95.69 249 SER A CA 1
ATOM 2055 C C . SER A 1 249 ? -3.955 -7.357 14.073 1.00 95.69 249 SER A C 1
ATOM 2057 O O . SER A 1 249 ? -3.843 -7.694 12.893 1.00 95.69 249 SER A O 1
ATOM 2059 N N . PRO A 1 250 ? -3.738 -8.237 15.070 1.00 95.88 250 PRO A N 1
ATOM 2060 C CA . PRO A 1 250 ? -3.361 -9.626 14.828 1.00 95.88 250 PRO A CA 1
ATOM 2061 C C . PRO A 1 250 ? -4.341 -10.362 13.913 1.00 95.88 250 PRO A C 1
ATOM 2063 O O . PRO A 1 250 ? -5.542 -10.401 14.170 1.00 95.88 250 PRO A O 1
ATOM 2066 N N . GLY A 1 251 ? -3.809 -10.973 12.852 1.00 94.06 251 GLY A N 1
ATOM 2067 C CA . GLY A 1 251 ? -4.603 -11.703 11.861 1.00 94.06 251 GLY A CA 1
ATOM 2068 C C . GLY A 1 251 ? -5.372 -10.812 10.884 1.00 94.06 251 GLY A C 1
ATOM 2069 O O . GLY A 1 251 ? -6.207 -11.325 10.147 1.00 94.06 251 GLY A O 1
ATOM 2070 N N . PHE A 1 252 ? -5.103 -9.503 10.856 1.00 95.56 252 PHE A N 1
ATOM 2071 C CA . PHE A 1 252 ? -5.753 -8.580 9.929 1.00 95.56 252 PHE A CA 1
ATOM 2072 C C . PHE A 1 252 ? -5.500 -8.968 8.467 1.00 95.56 252 PHE A C 1
ATOM 2074 O O . PHE A 1 252 ? -6.446 -9.104 7.702 1.00 95.56 252 PHE A O 1
ATOM 2081 N N . ILE A 1 253 ? -4.242 -9.217 8.092 1.00 96.75 253 ILE A N 1
ATOM 2082 C CA . ILE A 1 253 ? -3.863 -9.726 6.772 1.00 96.75 253 ILE A CA 1
ATOM 2083 C C . ILE A 1 253 ? -3.624 -11.234 6.840 1.00 96.75 253 ILE A C 1
ATOM 2085 O O . ILE A 1 253 ? -2.632 -11.697 7.410 1.00 96.75 253 ILE A O 1
ATOM 2089 N N . GLU A 1 254 ? -4.483 -11.989 6.159 1.00 95.12 254 GLU A N 1
ATOM 2090 C CA . GLU A 1 254 ? -4.301 -13.419 5.915 1.00 95.12 254 GLU A CA 1
ATOM 2091 C C . GLU A 1 254 ? -3.720 -13.668 4.517 1.00 95.12 254 GLU A C 1
ATOM 2093 O O . GLU A 1 254 ? -4.332 -13.326 3.500 1.00 95.12 254 GLU A O 1
ATOM 2098 N N . ILE A 1 255 ? -2.553 -14.314 4.456 1.00 92.44 255 ILE A N 1
ATOM 2099 C CA . ILE A 1 255 ? -1.939 -14.750 3.197 1.00 92.44 255 ILE A CA 1
ATOM 2100 C C . ILE A 1 255 ? -2.591 -16.067 2.759 1.00 92.44 255 ILE A C 1
ATOM 2102 O O . ILE A 1 255 ? -2.706 -17.014 3.538 1.00 92.44 255 ILE A O 1
ATOM 2106 N N . GLU A 1 256 ? -3.012 -16.141 1.499 1.00 88.88 256 GLU A N 1
ATOM 2107 C CA . GLU A 1 256 ? -3.465 -17.386 0.890 1.00 88.88 256 GLU A CA 1
ATOM 2108 C C . GLU A 1 256 ? -2.265 -18.320 0.700 1.00 88.88 256 GLU A C 1
ATOM 2110 O O . GLU A 1 256 ? -1.376 -18.070 -0.119 1.00 88.88 256 GLU A O 1
ATOM 2115 N N . ASN A 1 257 ? -2.245 -19.413 1.460 1.00 75.19 257 ASN A N 1
ATOM 2116 C CA . ASN A 1 257 ? -1.357 -20.529 1.178 1.00 75.19 257 ASN A CA 1
ATOM 2117 C C . ASN A 1 257 ? -1.932 -21.261 -0.036 1.00 75.19 257 ASN A C 1
ATOM 2119 O O . ASN A 1 257 ? -2.993 -21.875 0.065 1.00 75.19 257 ASN A O 1
ATOM 2123 N N . ASN A 1 258 ? -1.258 -21.169 -1.183 1.00 53.53 258 ASN A N 1
ATOM 2124 C CA . ASN A 1 258 ? -1.568 -22.034 -2.316 1.00 53.53 258 ASN A CA 1
ATOM 2125 C C . ASN A 1 258 ? -1.357 -23.489 -1.857 1.00 53.53 258 ASN A C 1
ATOM 2127 O O . ASN A 1 258 ? -0.221 -23.868 -1.567 1.00 53.53 258 ASN A O 1
ATOM 2131 N N . LEU A 1 259 ? -2.447 -24.252 -1.736 1.00 36.53 259 LEU A N 1
ATOM 2132 C CA . LEU A 1 259 ? -2.422 -25.716 -1.676 1.00 36.53 259 LEU A CA 1
ATOM 2133 C C . LEU A 1 259 ? -2.103 -26.281 -3.063 1.00 36.53 259 LEU A C 1
ATOM 2135 O O . LEU A 1 259 ? -2.635 -25.722 -4.052 1.00 36.53 259 LEU A O 1
#

Secondary structure (DSSP, 8-state):
--B---BS-EEE--SHHHHHHHHHTPPP-SSS---SEEEEEEE-TTS-EEEEEEEEEEETTEEEEEEPBPHHHHHHHHHHHHHHHHHHIIIIITTTSEEE-SSTT-EEEP--TT---HHHHHHHHHHHHHHHHHHHHHHHHHHHHS-TT--EEETTEEE-HHHHHHHS-HHHIIIIIHHHHTT-TTHHHH-HHHHHHHHHHHHHHHHHHT----STTHHHHHHHHHHHHHH--HHHHHHHHHHHHHHHSTTSS-B----

Solvent-accessible surface area (backbone atoms only — not comparable to full-atom values): 14875 Å² total; per-residue (Å²): 133,52,61,62,67,54,48,59,43,72,42,74,65,76,67,70,65,59,53,47,61,53,54,75,72,50,75,82,88,71,92,65,87,78,64,52,70,44,77,46,77,46,73,46,99,87,68,53,42,28,42,32,36,30,37,47,48,75,55,96,91,44,75,49,73,44,66,33,62,24,66,37,43,50,26,40,47,50,13,48,52,23,42,50,51,19,51,46,32,61,76,56,43,48,75,74,55,31,49,71,49,98,46,91,91,41,68,46,64,54,63,54,97,95,46,77,34,65,67,61,51,49,24,51,52,24,43,54,49,15,46,45,27,39,48,52,15,52,54,48,47,55,52,72,58,49,50,79,86,43,71,47,78,55,93,93,39,82,34,47,40,71,50,45,67,77,70,51,54,68,66,56,39,64,74,48,44,49,25,58,64,65,73,34,84,56,59,56,77,80,38,48,65,40,52,53,42,48,51,49,50,48,50,53,37,48,50,70,78,55,65,73,82,84,56,100,54,42,71,58,52,53,50,52,53,53,52,49,55,73,72,52,64,62,64,60,36,50,51,34,50,50,52,52,48,30,68,80,37,76,72,68,73,44,69,57,76,86,125

Mean predicted aligned error: 7.61 Å

Nearest PDB structures (foldseek):
  6qxa-assembly2_C  TM=2.757E-01  e=1.833E+00  Thermotoga maritima MSB8
  8b23-assembly1_A  TM=2.436E-01  e=1.742E+00  Thermotoga maritima

Radius of gyration: 23.14 Å; Cα contacts (8 Å, |Δi|>4): 300; chains: 1; bounding box: 69×50×56 Å

Sequence (259 aa):
MKIKIPSQLNKKIEGLSIQQDVIENSTKGESAKISSNLIGVTEHQDGEQRVNQFLAVENDSIKYISAFPSPTHLYLSTAIELYQVSEHRKNINFLKCGTKTHDDKIVLLEFENGYTHECFTDYFKAKTTSIIMLVSSLEIFMNQHIHQNYTYTWKDEKWNHEKIENKLSFNIKLEHVIPDACDLKNLWKENFEDLNIIKNLYNQRKEFVHLKTKSKEDWKRYTDSFDSLTKFDLKEAIEASITFMNTVSPGFIEIENNL

Foldseek 3Di:
DAWDWDFQFWAWDDDDPVVCVDVVPDDPDDPDDDDQWDWDWDQDPVRTITIFIWGWDDDPNDTDIDGHTRLLNVLLRLLVVLLVVLVCLVVPVQVVQFDQDVDNVDTHGDADDPGDDPSVVSSCVSLLSSLLSLLVSLLSLLLVLQDQQDWDQDPNDIDGSVCCSPPNDPLCSVPPVLCVRLVVVCLCVVVVVLSVLLVVSVVLNCCVVCLDQPDPCSVVSVVVSVVVSVVRPVVSNSVSSVVSSCVSPPPPIGDDDDD